Protein AF-0000000076760110 (afdb_homodimer)

Nearest PDB structures (foldseek):
  4h89-assembly1_A-2  TM=9.250E-01  e=1.657E-15  Kribbella flavida DSM 17836
  3w6s-assembly1_A  TM=8.819E-01  e=4.290E-13  Saccharomyces cerevisiae Sigma1278b
  3w91-assembly1_A  TM=8.916E-01  e=7.432E-13  Saccharomyces cerevisiae
  2i79-assembly1_E  TM=8.905E-01  e=3.027E-12  Streptococcus pneumoniae TIGR4
  2i79-assembly3_D  TM=8.789E-01  e=2.565E-11  Streptococcus pneumoniae TIGR4

Solvent-accessible surface area (backbone atoms only — not comparable to full-atom values): 17187 Å² total; per-residue (Å²): 131,75,68,49,74,41,75,65,52,82,88,44,45,68,60,50,39,53,36,48,32,51,47,30,70,68,30,63,65,47,39,53,76,74,71,61,48,73,72,55,35,53,54,56,61,65,70,36,78,40,41,42,29,31,27,46,91,82,37,79,38,30,37,34,42,31,33,71,61,46,49,53,35,25,41,42,26,26,24,67,52,77,40,62,31,85,86,56,71,85,66,58,56,66,61,51,52,54,54,50,46,52,54,50,39,40,74,72,62,33,46,31,40,41,39,84,55,44,34,61,81,42,56,70,59,52,52,49,40,47,74,71,60,37,41,75,34,34,63,42,81,50,48,31,47,33,87,88,70,50,58,34,37,18,28,29,35,36,32,81,94,133,76,68,47,76,41,74,66,53,80,88,43,45,66,60,49,38,53,37,49,34,49,47,30,70,68,29,62,62,48,38,52,76,73,72,60,49,71,72,55,35,53,54,56,61,64,70,37,78,43,43,42,29,31,26,46,94,84,36,80,39,28,37,35,44,33,35,71,62,46,49,52,35,24,41,43,26,26,25,66,52,77,41,62,28,84,88,56,71,85,67,58,57,65,59,51,51,54,55,52,46,52,54,50,40,40,74,74,62,32,45,32,40,42,40,80,54,45,35,63,82,42,54,70,58,53,52,50,39,48,73,71,60,37,42,75,35,32,65,43,81,50,47,31,48,34,86,86,69,49,59,34,36,19,28,30,35,34,32,81,93

Secondary structure (DSSP, 8-state):
---EEEE--GGGHHHHHHHHHHHHHHTSS----SPP-HHHHHHHHHTSSEEEEEEETTEEEEEEEEEESS-GGGTTEEEEEEEE-GGGTTSSHHHHHHHHHHHHHHHTT--EEEEEEEETT-HHHHHHHHHTT-EEEEEEEEEEE-TTSPEEEEEEEEEE-/---EEEE--GGGHHHHHHHHHHHHHHTSS----SPP-HHHHHHHHHTSSEEEEEEETTEEEEEEEEEESS-GGGTTEEEEEEEE-GGGTTSSHHHHHHHHHHHHHHHTT--EEEEEEEETT-HHHHHHHHHTT-EEEEEEEEEEE-TTS-EEEEEEEEEE-

InterPro domains:
  IPR000182 GNAT domain [PF00583] (47-134)
  IPR000182 GNAT domain [PS51186] (3-157)
  IPR016181 Acyl-CoA N-acyltransferase [SSF55729] (1-159)
  IPR052742 Mitochondrial N-acetyltransferase [PTHR43138] (9-158)

Foldseek 3Di:
DDKDKDFDDLVQQQVAQVQVVVVLVQQQFDQDNDGDDSVRSCVVQVVFPTKIFIDDVRHTFKIKTKHAPDDDVRRLEIEMDITGHPVPPDPCVRLVRVVVRVVVSVVVRHFKYKDDFGFPVVVVVVVSCVVVPKDWPDKDAQPGQGPVRGRTIGIMIMDTD/DDKDKDFDDLVQQQVAQVQVVVVLVQQQFDQDNDGDDSVRSCVVQVVFPTKIFIDDVRHTFKIKTKHAPDDDVRRLEIEMDITGHPVDPDPCVRLVRVVVRVVVSVVVRHFKYKDPFGFPVVVVVVVSCVVVPKDWPDKDAQPGQGPVRGRTIGIMIMDTD

Sequence (322 aa):
MEYEIVPYTEADVDAMIEIWNEVVNDGVAFPQLDELNHKTGVEFFGKQDFVGVAKVNGEVAGLYILHPNNVGRCGHHANASYAVSSKMRGIKIGEGLVKHSLKTARELGYRILIFNAVVKGNDRAIQLYTKLGFQRVGVIPGGFLLKSGVYQDIYVYYHVLMEYEIVPYTEADVDAMIEIWNEVVNDGVAFPQLDELNHKTGVEFFGKQDFVGVAKVNGEVAGLYILHPNNVGRCGHHANASYAVSSKMRGIKIGEGLVKHSLKTARELGYRILIFNAVVKGNDRAIQLYTKLGFQRVGVIPGGFLLKSGVYQDIYVYYHVL

pLDDT: mean 97.43, std 4.9, range [65.62, 99.0]

Organism: NCBI:txid411473

Radius of gyrat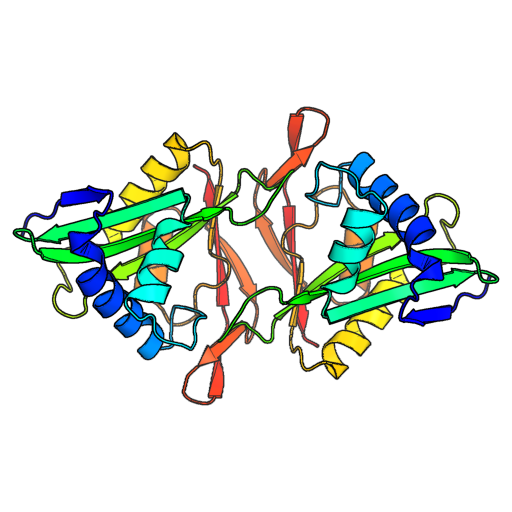ion: 21.0 Å; Cα contacts (8 Å, |Δi|>4): 653; chains: 2; bounding box: 43×68×47 Å

Structure (mmCIF, N/CA/C/O backbone):
data_AF-0000000076760110-model_v1
#
loop_
_entity.id
_entity.type
_entity.pdbx_description
1 polymer 'Acetyltransferase, GNAT family'
#
loop_
_atom_site.group_PDB
_atom_site.id
_atom_site.type_symbol
_atom_site.label_atom_id
_atom_site.label_alt_id
_atom_site.label_comp_id
_atom_site.label_asym_id
_atom_site.label_entity_id
_atom_site.label_seq_id
_atom_site.pdbx_PDB_ins_code
_atom_site.Cartn_x
_atom_site.Cartn_y
_atom_site.Cartn_z
_atom_site.occupancy
_atom_site.B_iso_or_equiv
_atom_site.auth_seq_id
_atom_site.auth_comp_id
_atom_site.auth_asym_id
_atom_site.auth_atom_id
_atom_site.pdbx_PDB_model_num
ATOM 1 N N . MET A 1 1 ? -5.414 30.828 18.547 1 69.06 1 MET A N 1
ATOM 2 C CA . MET A 1 1 ? -5.391 31.062 17.109 1 69.06 1 MET A CA 1
ATOM 3 C C . MET A 1 1 ? -6.32 30.109 16.375 1 69.06 1 MET A C 1
ATOM 5 O O . MET A 1 1 ? -6.355 28.906 16.703 1 69.06 1 MET A O 1
ATOM 9 N N . GLU A 1 2 ? -7.297 30.75 15.555 1 87.19 2 GLU A N 1
ATOM 10 C CA . GLU A 1 2 ? -8.375 29.984 14.938 1 87.19 2 GLU A CA 1
ATOM 11 C C . GLU A 1 2 ? -8.023 29.594 13.5 1 87.19 2 GLU A C 1
ATOM 13 O O . GLU A 1 2 ? -7.328 30.328 12.805 1 87.19 2 GLU A O 1
ATOM 18 N N . TYR A 1 3 ? -8.062 28.406 13.039 1 93.5 3 TYR A N 1
ATOM 19 C CA . TYR A 1 3 ? -7.895 27.969 11.664 1 93.5 3 TYR A CA 1
ATOM 20 C C . TYR A 1 3 ? -9.164 27.312 11.141 1 93.5 3 TYR A C 1
ATOM 22 O O . TYR A 1 3 ? -10.039 26.922 11.922 1 93.5 3 TYR A O 1
ATOM 30 N N . GLU A 1 4 ? -9.32 27.328 9.82 1 96.75 4 GLU A N 1
ATOM 31 C CA . GLU A 1 4 ? -10.383 26.609 9.133 1 96.75 4 GLU A CA 1
ATOM 32 C C . GLU A 1 4 ? -9.812 25.578 8.156 1 96.75 4 GLU A C 1
ATOM 34 O O . GLU A 1 4 ? -8.727 25.781 7.609 1 96.75 4 GLU A O 1
ATOM 39 N N . ILE A 1 5 ? -10.508 24.516 7.992 1 98.44 5 ILE A N 1
ATOM 40 C CA . ILE A 1 5 ? -10.109 23.516 7.012 1 98.44 5 ILE A CA 1
ATOM 41 C C . ILE A 1 5 ? -11.141 23.453 5.883 1 98.44 5 ILE A C 1
ATOM 43 O O . ILE A 1 5 ? -12.32 23.203 6.125 1 98.44 5 ILE A O 1
ATOM 47 N N . VAL A 1 6 ? -10.68 23.703 4.703 1 98.69 6 VAL A N 1
ATOM 48 C CA . VAL A 1 6 ? -11.555 23.781 3.535 1 98.69 6 VAL A CA 1
ATOM 49 C C . VAL A 1 6 ? -10.914 23.047 2.361 1 98.69 6 VAL A C 1
ATOM 51 O O . VAL A 1 6 ? -9.711 22.781 2.361 1 98.69 6 VAL A O 1
ATOM 54 N N . PRO A 1 7 ? -11.75 22.594 1.341 1 98.88 7 PRO A N 1
ATOM 55 C CA . PRO A 1 7 ? -11.109 22.109 0.113 1 98.88 7 PRO A CA 1
ATOM 56 C C . PRO A 1 7 ? -10.148 23.141 -0.494 1 98.88 7 PRO A C 1
ATOM 58 O O . PRO A 1 7 ? -10.414 24.344 -0.457 1 98.88 7 PRO A O 1
ATOM 61 N N . TYR A 1 8 ? -9.086 22.688 -1.085 1 98.88 8 TYR A N 1
ATOM 62 C CA . TYR A 1 8 ? -8.117 23.609 -1.664 1 98.88 8 TYR A CA 1
ATOM 63 C C . TYR A 1 8 ? -8.648 24.219 -2.951 1 98.88 8 TYR A C 1
ATOM 65 O O . TYR A 1 8 ? -9.586 23.703 -3.557 1 98.88 8 TYR A O 1
ATOM 73 N N . THR A 1 9 ? -8.047 25.359 -3.344 1 98.38 9 THR A N 1
ATOM 74 C CA . THR A 1 9 ? -8.242 25.969 -4.648 1 98.38 9 THR A CA 1
ATOM 75 C C . THR A 1 9 ? -6.914 26.109 -5.387 1 98.38 9 THR A C 1
ATOM 77 O O . THR A 1 9 ? -5.848 25.922 -4.801 1 98.38 9 THR A O 1
ATOM 80 N N . GLU A 1 10 ? -6.973 26.375 -6.613 1 97.75 10 GLU A N 1
ATOM 81 C CA . GLU A 1 10 ? -5.758 26.562 -7.406 1 97.75 10 GLU A CA 1
ATOM 82 C C . GLU A 1 10 ? -4.859 27.641 -6.789 1 97.75 10 GLU A C 1
ATOM 84 O O . GLU A 1 10 ? -3.633 27.547 -6.871 1 97.75 10 GLU A O 1
ATOM 89 N N . ALA A 1 11 ? -5.43 28.609 -6.188 1 98.25 11 ALA A N 1
ATOM 90 C CA . ALA A 1 11 ? -4.676 29.703 -5.59 1 98.25 11 ALA A CA 1
ATOM 91 C C . ALA A 1 11 ? -3.852 29.219 -4.402 1 98.25 11 ALA A C 1
ATOM 93 O O . ALA A 1 11 ? -2.926 29.906 -3.961 1 98.25 11 ALA A O 1
ATOM 94 N N . ASP A 1 12 ? -4.172 28.062 -3.887 1 98.81 12 ASP A N 1
ATOM 95 C CA . ASP A 1 12 ? -3.5 27.531 -2.707 1 98.81 12 ASP A CA 1
ATOM 96 C C . ASP A 1 12 ? -2.271 26.719 -3.098 1 98.81 12 ASP A C 1
ATOM 98 O O . ASP A 1 12 ? -1.427 26.406 -2.254 1 98.81 12 ASP A O 1
ATOM 102 N N . VAL A 1 13 ? -2.141 26.359 -4.352 1 98.88 13 VAL A N 1
ATOM 103 C CA . VAL A 1 13 ? -1.286 25.25 -4.777 1 98.88 13 VAL A CA 1
ATOM 104 C C . VAL A 1 13 ? 0.176 25.594 -4.492 1 98.88 13 VAL A C 1
ATOM 106 O O . VAL A 1 13 ? 0.927 24.75 -3.992 1 98.88 13 VAL A O 1
ATOM 109 N N . ASP A 1 14 ? 0.624 26.781 -4.754 1 98.88 14 ASP A N 1
ATOM 110 C CA . ASP A 1 14 ? 2.031 27.125 -4.555 1 98.88 14 ASP A CA 1
ATOM 111 C C . ASP A 1 14 ? 2.41 27.047 -3.078 1 98.88 14 ASP A C 1
ATOM 113 O O . ASP A 1 14 ? 3.492 26.562 -2.732 1 98.88 14 ASP A O 1
ATOM 117 N N . ALA A 1 15 ? 1.542 27.578 -2.236 1 98.75 15 ALA A N 1
ATOM 118 C CA . ALA A 1 15 ? 1.795 27.484 -0.8 1 98.75 15 ALA A CA 1
ATOM 119 C C . ALA A 1 15 ? 1.776 26.031 -0.333 1 98.75 15 ALA A C 1
ATOM 121 O O . ALA A 1 15 ? 2.572 25.641 0.524 1 98.75 15 ALA A O 1
ATOM 122 N N . MET A 1 16 ? 0.858 25.234 -0.856 1 98.94 16 MET A N 1
ATOM 123 C CA . MET A 1 16 ? 0.794 23.812 -0.552 1 98.94 16 MET A CA 1
ATOM 124 C C . MET A 1 16 ? 2.094 23.109 -0.938 1 98.94 16 MET A C 1
ATOM 126 O O . MET A 1 16 ? 2.619 22.297 -0.174 1 98.94 16 MET A O 1
ATOM 130 N N . ILE A 1 17 ? 2.611 23.406 -2.137 1 98.94 17 ILE A N 1
ATOM 131 C CA . ILE A 1 17 ? 3.852 22.828 -2.637 1 98.94 17 ILE A CA 1
ATOM 132 C C . ILE A 1 17 ? 4.992 23.141 -1.674 1 98.94 17 ILE A C 1
ATOM 134 O O . ILE A 1 17 ? 5.805 22.266 -1.355 1 98.94 17 ILE A O 1
ATOM 138 N N . GLU A 1 18 ? 5.051 24.344 -1.233 1 98.88 18 GLU A N 1
ATOM 139 C CA . GLU A 1 18 ? 6.105 24.75 -0.308 1 98.88 18 GLU A CA 1
ATOM 140 C C . GLU A 1 18 ? 6.066 23.922 0.968 1 98.88 18 GLU A C 1
ATOM 142 O O . GLU A 1 18 ? 7.098 23.406 1.416 1 98.88 18 GLU A O 1
ATOM 147 N N . ILE A 1 19 ? 4.93 23.766 1.512 1 98.62 19 ILE A N 1
ATOM 148 C CA . ILE A 1 19 ? 4.758 23.016 2.75 1 98.62 19 ILE A CA 1
ATOM 149 C C . ILE A 1 19 ? 5.055 21.547 2.504 1 98.62 19 ILE A C 1
ATOM 151 O O . ILE A 1 19 ? 5.754 20.906 3.289 1 98.62 19 ILE A O 1
ATOM 155 N N . TRP A 1 20 ? 4.535 20.969 1.41 1 98.88 20 TRP A N 1
ATOM 156 C CA . TRP A 1 20 ? 4.77 19.578 1.049 1 98.88 20 TRP A CA 1
ATOM 157 C C . TRP A 1 20 ? 6.258 19.297 0.89 1 98.88 20 TRP A C 1
ATOM 159 O O . TRP A 1 20 ? 6.777 18.328 1.445 1 98.88 20 TRP A O 1
ATOM 169 N N . ASN A 1 21 ? 6.934 20.172 0.185 1 98.88 21 ASN A N 1
ATOM 170 C CA . ASN A 1 21 ? 8.359 20 -0.089 1 98.88 21 ASN A CA 1
ATOM 171 C C . ASN A 1 21 ? 9.188 20.078 1.188 1 98.88 21 ASN A C 1
ATOM 173 O O . ASN A 1 21 ? 10.211 19.406 1.311 1 98.88 21 ASN A O 1
ATOM 177 N N . GLU A 1 22 ? 8.734 20.891 2.113 1 98.5 22 GLU A N 1
ATOM 178 C CA . GLU A 1 22 ? 9.422 20.938 3.4 1 98.5 22 GLU A CA 1
ATOM 179 C C . GLU A 1 22 ? 9.461 19.547 4.051 1 98.5 22 GLU A C 1
ATOM 181 O O . GLU A 1 22 ? 10.508 19.109 4.523 1 98.5 22 GLU A O 1
ATOM 186 N N . VAL A 1 23 ? 8.352 18.859 4.059 1 98.31 23 VAL A N 1
ATOM 187 C CA . VAL A 1 23 ? 8.25 17.547 4.676 1 98.31 23 VAL A CA 1
ATOM 188 C C . VAL A 1 23 ? 9.078 16.531 3.877 1 98.31 23 VAL A C 1
ATOM 190 O O . VAL A 1 23 ? 9.805 15.719 4.453 1 98.31 23 VAL A O 1
ATOM 193 N N . VAL A 1 24 ? 8.984 16.578 2.547 1 98.75 24 VAL A N 1
ATOM 194 C CA . VAL A 1 24 ? 9.75 15.695 1.675 1 98.75 24 VAL A CA 1
ATOM 195 C C . VAL A 1 24 ? 11.242 15.883 1.932 1 98.75 24 VAL A C 1
ATOM 197 O O . VAL A 1 24 ? 11.977 14.906 2.078 1 98.75 24 VAL A O 1
ATOM 200 N N . ASN A 1 25 ? 11.633 17.125 2.059 1 98.38 25 ASN A N 1
ATOM 201 C CA . ASN A 1 25 ? 13.047 17.438 2.221 1 98.38 25 ASN A CA 1
ATOM 202 C C . ASN A 1 25 ? 13.555 17.062 3.609 1 98.38 25 ASN A C 1
ATOM 204 O O . ASN A 1 25 ? 14.719 16.688 3.773 1 98.38 25 ASN A O 1
ATOM 208 N N . ASP A 1 26 ? 12.656 17.172 4.625 1 97.62 26 ASP A N 1
ATOM 209 C CA . ASP A 1 26 ? 13.039 16.688 5.949 1 97.62 26 ASP A CA 1
ATOM 210 C C . ASP A 1 26 ? 13.383 15.203 5.922 1 97.62 26 ASP A C 1
ATOM 212 O O . ASP A 1 26 ? 14.25 14.75 6.672 1 97.62 26 ASP A O 1
ATOM 216 N N . GLY A 1 27 ? 12.656 14.43 5.09 1 98.12 27 GLY A N 1
ATOM 217 C CA . GLY A 1 27 ? 13.008 13.055 4.781 1 98.12 27 GLY A CA 1
ATOM 218 C C . GLY A 1 27 ? 12.766 12.102 5.938 1 98.12 27 GLY A C 1
ATOM 219 O O . GLY A 1 27 ? 13.5 11.125 6.109 1 98.12 27 GLY A O 1
ATOM 220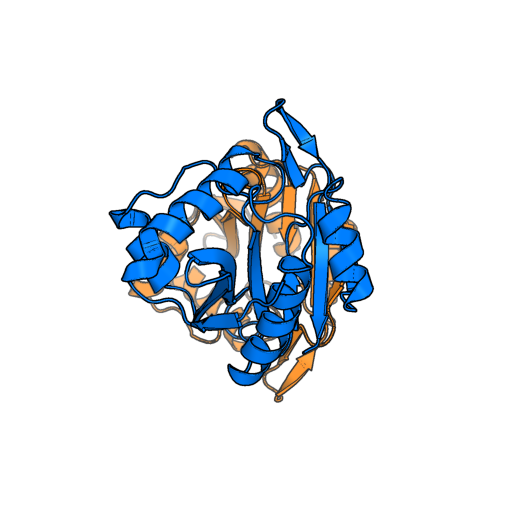 N N . VAL A 1 28 ? 11.75 12.32 6.805 1 98.19 28 VAL A N 1
ATOM 221 C CA . VAL A 1 28 ? 11.555 11.469 7.973 1 98.19 28 VAL A CA 1
ATOM 222 C C . VAL A 1 28 ? 10.094 11.031 8.055 1 98.19 28 VAL A C 1
ATOM 224 O O . VAL A 1 28 ? 9.68 10.398 9.031 1 98.19 28 VAL A O 1
ATOM 227 N N . ALA A 1 29 ? 9.273 11.406 7.012 1 98.25 29 ALA A N 1
ATOM 228 C CA . ALA A 1 29 ? 7.844 11.117 7.133 1 98.25 29 ALA A CA 1
ATOM 229 C C . ALA A 1 29 ? 7.258 10.68 5.797 1 98.25 29 ALA A C 1
ATOM 231 O O . ALA A 1 29 ? 6.531 9.68 5.73 1 98.25 29 ALA A O 1
ATOM 232 N N . PHE A 1 30 ? 7.562 11.383 4.707 1 98.69 30 PHE A N 1
ATOM 233 C CA . PHE A 1 30 ? 7.047 11.055 3.385 1 98.69 30 PHE A CA 1
ATOM 234 C C . PHE A 1 30 ? 8.039 10.188 2.615 1 98.69 30 PHE A C 1
ATOM 236 O O . PHE A 1 30 ? 9.25 10.422 2.672 1 98.69 30 PHE A O 1
ATOM 243 N N . PRO A 1 31 ? 7.57 9.266 1.811 1 98.81 31 PRO A N 1
ATOM 244 C CA . PRO A 1 31 ? 8.477 8.406 1.043 1 98.81 31 PRO A CA 1
ATOM 245 C C . PRO A 1 31 ? 9.078 9.117 -0.163 1 98.81 31 PRO A C 1
ATOM 247 O O . PRO A 1 31 ? 10.078 8.656 -0.721 1 98.81 31 PRO A O 1
ATOM 250 N N . GLN A 1 32 ? 8.461 10.18 -0.621 1 98.69 32 GLN A N 1
ATOM 251 C CA . GLN A 1 32 ? 8.906 10.867 -1.828 1 98.69 32 GLN A CA 1
ATOM 252 C C . GLN A 1 32 ? 10.32 11.406 -1.662 1 98.69 32 GLN A C 1
ATOM 254 O O . GLN A 1 32 ? 10.695 11.852 -0.576 1 98.69 32 GLN A O 1
ATOM 259 N N . LEU A 1 33 ? 11.055 11.477 -2.764 1 98.44 33 LEU A N 1
ATOM 260 C CA . LEU A 1 33 ? 12.414 12.008 -2.773 1 98.44 33 LEU A CA 1
ATOM 261 C C . LEU A 1 33 ? 12.461 13.359 -3.477 1 98.44 33 LEU A C 1
ATOM 263 O O . LEU A 1 33 ? 13.234 14.234 -3.086 1 98.44 33 LEU A O 1
ATOM 267 N N . ASP A 1 34 ? 11.602 13.508 -4.473 1 98.44 34 ASP A N 1
ATOM 268 C CA . ASP A 1 34 ? 11.68 14.695 -5.32 1 98.44 34 ASP A CA 1
ATOM 269 C C . ASP A 1 34 ? 10.656 15.75 -4.887 1 98.44 34 ASP A C 1
ATOM 271 O O . ASP A 1 34 ? 9.523 15.414 -4.527 1 98.44 34 ASP A O 1
ATOM 275 N N . GLU A 1 35 ? 11.016 16.922 -5.043 1 98.75 35 GLU A N 1
ATOM 276 C CA . GLU A 1 35 ? 10.109 18.047 -4.793 1 98.75 35 GLU A CA 1
ATOM 277 C C . GLU A 1 35 ? 9.047 18.141 -5.883 1 98.75 35 GLU A C 1
ATOM 279 O O . GLU A 1 35 ? 9.258 17.688 -7.008 1 98.75 35 GLU A O 1
ATOM 284 N N . LEU A 1 36 ? 7.984 18.703 -5.473 1 98.88 36 LEU A N 1
ATOM 285 C CA . LEU A 1 36 ? 6.992 19.156 -6.441 1 98.88 36 LEU A CA 1
ATOM 286 C C . LEU A 1 36 ? 7.34 20.531 -6.973 1 98.88 36 LEU A C 1
ATOM 288 O O . LEU A 1 36 ? 7.926 21.359 -6.258 1 98.88 36 LEU A O 1
ATOM 292 N N . ASN A 1 37 ? 7.055 20.812 -8.188 1 98.81 37 ASN A N 1
ATOM 293 C CA . ASN A 1 37 ? 6.945 22.156 -8.75 1 98.81 37 ASN A CA 1
ATOM 294 C C . ASN A 1 37 ? 5.504 22.484 -9.133 1 98.81 37 ASN A C 1
ATOM 296 O O . ASN A 1 37 ? 4.594 21.703 -8.875 1 98.81 37 ASN A O 1
ATOM 300 N N . HIS A 1 38 ? 5.344 23.656 -9.688 1 98.75 38 HIS A N 1
ATOM 301 C CA . HIS A 1 38 ? 3.965 24.047 -9.945 1 98.75 38 HIS A CA 1
ATOM 302 C C . HIS A 1 38 ? 3.256 23.047 -10.852 1 98.75 38 HIS A C 1
ATOM 304 O O . HIS A 1 38 ? 2.131 22.641 -10.562 1 98.75 38 HIS A O 1
ATOM 310 N N . LYS A 1 39 ? 3.85 22.672 -11.906 1 98.62 39 LYS A N 1
ATOM 311 C CA . LYS A 1 39 ? 3.23 21.75 -12.859 1 98.62 39 LYS A CA 1
ATOM 312 C C . LYS A 1 39 ? 2.928 20.406 -12.203 1 98.62 39 LYS A C 1
ATOM 314 O O . LYS A 1 39 ? 1.794 19.938 -12.258 1 98.62 39 LYS A O 1
ATOM 319 N N . THR A 1 40 ? 3.881 19.797 -11.531 1 98.81 40 THR A N 1
ATOM 320 C CA . THR A 1 40 ? 3.699 18.484 -10.93 1 98.81 40 THR A CA 1
ATOM 321 C C . THR A 1 40 ? 2.803 18.578 -9.695 1 98.81 40 THR A C 1
ATOM 323 O O . THR A 1 40 ? 2.096 17.609 -9.367 1 98.81 40 THR A O 1
ATOM 326 N N . GLY A 1 41 ? 2.855 19.703 -8.961 1 98.88 41 GLY A N 1
ATOM 327 C CA . GLY A 1 41 ? 1.97 19.922 -7.832 1 98.88 41 GLY A CA 1
ATOM 328 C C . GLY A 1 41 ? 0.503 19.938 -8.219 1 98.88 41 GLY A C 1
ATOM 329 O O . GLY A 1 41 ? -0.33 19.312 -7.559 1 98.88 41 GLY A O 1
ATOM 330 N N . VAL A 1 42 ? 0.254 20.688 -9.32 1 98.88 42 VAL A N 1
ATOM 331 C CA . VAL A 1 42 ? -1.114 20.75 -9.82 1 98.88 42 VAL A CA 1
ATOM 332 C C . VAL A 1 42 ? -1.601 19.359 -10.172 1 98.88 42 VAL A C 1
ATOM 334 O O . VAL A 1 42 ? -2.719 18.969 -9.812 1 98.88 42 VAL A O 1
ATOM 337 N N . GLU A 1 43 ? -0.814 18.609 -10.82 1 98.75 43 GLU A N 1
ATOM 338 C CA . GLU A 1 43 ? -1.178 17.25 -11.211 1 98.75 43 GLU A CA 1
ATOM 339 C C . GLU A 1 43 ? -1.358 16.359 -9.984 1 98.75 43 GLU A C 1
ATOM 341 O O . GLU A 1 43 ? -2.338 15.609 -9.891 1 98.75 43 GLU A O 1
ATOM 346 N N . PHE A 1 44 ? -0.423 16.422 -9.109 1 98.81 44 PHE A N 1
ATOM 347 C CA . PHE A 1 44 ? -0.395 15.57 -7.926 1 98.81 44 PHE A CA 1
ATOM 348 C C . PHE A 1 44 ? -1.617 15.828 -7.051 1 98.81 44 PHE A C 1
ATOM 350 O O . PHE A 1 44 ? -2.342 14.891 -6.699 1 98.81 44 PHE A O 1
ATOM 357 N N . PHE A 1 45 ? -1.852 17.047 -6.664 1 98.94 45 PHE A N 1
ATOM 358 C CA . PHE A 1 45 ? -2.967 17.391 -5.785 1 98.94 45 PHE A CA 1
ATOM 359 C C . PHE A 1 45 ? -4.297 17.203 -6.508 1 98.94 45 PHE A C 1
ATOM 361 O O . PHE A 1 45 ? -5.301 16.844 -5.895 1 98.94 45 PHE A O 1
ATOM 368 N N . GLY A 1 46 ? -4.289 17.422 -7.793 1 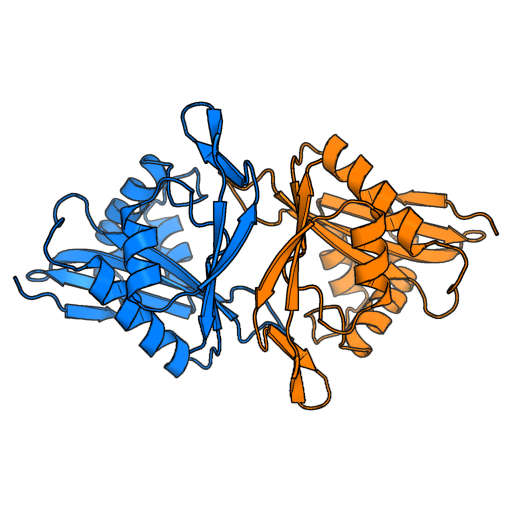98.75 46 GLY A N 1
ATOM 369 C CA . GLY A 1 46 ? -5.5 17.281 -8.594 1 98.75 46 GLY A CA 1
ATOM 370 C C . GLY A 1 46 ? -5.977 15.852 -8.727 1 98.75 46 GLY A C 1
ATOM 371 O O . GLY A 1 46 ? -7.152 15.602 -8.992 1 98.75 46 GLY A O 1
ATOM 372 N N . LYS A 1 47 ? -5.141 14.891 -8.547 1 98.62 47 LYS A N 1
ATOM 373 C CA . LYS A 1 47 ? -5.488 13.484 -8.742 1 98.62 47 LYS A CA 1
ATOM 374 C C . LYS A 1 47 ? -6.02 12.867 -7.445 1 98.62 47 LYS A C 1
ATOM 376 O O . LYS A 1 47 ? -6.484 11.727 -7.441 1 98.62 47 LYS A O 1
ATOM 381 N N . GLN A 1 48 ? -5.934 13.609 -6.355 1 98.88 48 GLN A N 1
ATOM 382 C CA . GLN A 1 48 ? -6.398 13.094 -5.074 1 98.88 48 GLN A CA 1
ATOM 383 C C . GLN A 1 48 ? -7.922 13.062 -5.008 1 98.88 48 GLN A C 1
ATOM 385 O O . GLN A 1 48 ? -8.586 13.891 -5.637 1 98.88 48 GLN A O 1
ATOM 390 N N . ASP A 1 49 ? -8.445 12.094 -4.281 1 98.94 49 ASP A N 1
ATOM 391 C CA . ASP A 1 49 ? -9.891 12.086 -4.066 1 98.94 49 ASP A CA 1
ATOM 392 C C . ASP A 1 49 ? -10.344 13.359 -3.344 1 98.94 49 ASP A C 1
ATOM 394 O O . ASP A 1 49 ? -11.445 13.852 -3.57 1 98.94 49 ASP A O 1
ATOM 398 N N . PHE A 1 50 ? -9.492 13.891 -2.395 1 98.94 50 PHE A N 1
ATOM 399 C CA . PHE A 1 50 ? -9.758 15.125 -1.66 1 98.94 50 PHE A CA 1
ATOM 400 C C . PHE A 1 50 ? -8.461 15.727 -1.122 1 98.94 50 PHE A C 1
ATOM 402 O O . PHE A 1 50 ? -7.551 15 -0.731 1 98.94 50 PHE A O 1
ATOM 409 N N . VAL A 1 51 ? -8.375 16.984 -1.144 1 98.94 51 VAL A N 1
ATOM 410 C CA . VAL A 1 51 ? -7.312 17.719 -0.469 1 98.94 51 VAL A CA 1
ATOM 411 C C . VAL A 1 51 ? -7.926 18.797 0.432 1 98.94 51 VAL A C 1
ATOM 413 O O . VAL A 1 51 ? -8.641 19.672 -0.041 1 98.94 51 VAL A O 1
ATOM 416 N N . GLY A 1 52 ? -7.586 18.688 1.706 1 98.94 52 GLY A N 1
ATOM 417 C CA . GLY A 1 52 ? -7.969 19.719 2.658 1 98.94 52 GLY A CA 1
ATOM 418 C C . GLY A 1 52 ? -6.82 20.641 3.045 1 98.94 52 GLY A C 1
ATOM 419 O O . GLY A 1 52 ? -5.703 20.172 3.275 1 98.94 52 GLY A O 1
ATOM 420 N N . VAL A 1 53 ? -7.117 21.906 3.146 1 98.81 53 VAL A N 1
ATOM 421 C CA . VAL A 1 53 ? -6.105 22.891 3.533 1 98.81 53 VAL A CA 1
ATOM 422 C C . VAL A 1 53 ? -6.562 23.641 4.785 1 98.81 53 VAL A C 1
ATOM 424 O O . VAL A 1 53 ? -7.707 24.094 4.859 1 98.81 53 VAL A O 1
ATOM 427 N N . ALA A 1 54 ? -5.699 23.656 5.762 1 98.38 54 ALA A N 1
ATOM 428 C CA . ALA A 1 54 ? -5.902 24.5 6.938 1 98.38 54 ALA A CA 1
ATOM 429 C C . ALA A 1 54 ? -5.383 25.922 6.691 1 98.38 54 ALA A C 1
ATOM 431 O O . ALA A 1 54 ? -4.234 26.109 6.281 1 98.38 54 ALA A O 1
ATOM 432 N N . LYS A 1 55 ? -6.23 26.891 6.938 1 97.25 55 LYS A N 1
ATOM 433 C CA . LYS A 1 55 ? -5.84 28.281 6.723 1 97.25 55 LYS A CA 1
ATOM 434 C C . LYS A 1 55 ? -5.922 29.078 8.016 1 97.25 55 LYS A C 1
ATOM 436 O O . LYS A 1 55 ? -6.895 28.953 8.766 1 97.25 55 LYS A O 1
ATOM 441 N N . VAL A 1 56 ? -4.852 29.812 8.289 1 95.56 56 VAL A N 1
ATOM 442 C CA . VAL A 1 56 ? -4.801 30.812 9.359 1 95.56 56 VAL A CA 1
ATOM 443 C C . VAL A 1 56 ? -4.762 32.219 8.766 1 95.56 56 VAL A C 1
ATOM 445 O O . VAL A 1 56 ? -3.811 32.562 8.07 1 95.56 56 VAL A O 1
ATOM 448 N N . ASN A 1 57 ? -5.797 32.938 9 1 92.5 57 ASN A N 1
ATOM 449 C CA . ASN A 1 57 ? -5.902 34.281 8.438 1 92.5 57 ASN A CA 1
ATOM 450 C C . ASN A 1 57 ? -5.73 34.281 6.918 1 92.5 57 ASN A C 1
ATOM 452 O O . ASN A 1 57 ? -4.973 35.062 6.367 1 92.5 57 ASN A O 1
ATOM 456 N N . GLY A 1 58 ? -6.203 33.25 6.305 1 93.5 58 GLY A N 1
ATOM 457 C CA . GLY A 1 58 ? -6.238 33.156 4.852 1 93.5 58 GLY A CA 1
ATOM 458 C C . GLY A 1 58 ? -4.992 32.531 4.258 1 93.5 58 GLY A C 1
ATOM 459 O O . GLY A 1 58 ? -4.934 32.281 3.055 1 93.5 58 GLY A O 1
ATOM 460 N N . GLU A 1 59 ? -4.078 32.25 5.105 1 94.94 59 GLU A N 1
ATOM 461 C CA . GLU A 1 59 ? -2.826 31.672 4.625 1 94.94 59 GLU A CA 1
ATOM 462 C C . GLU A 1 59 ? -2.783 30.172 4.875 1 94.94 59 GLU A C 1
ATOM 464 O O . GLU A 1 59 ? -3.16 29.703 5.953 1 94.94 59 GLU A O 1
ATOM 469 N N . VAL A 1 60 ? -2.312 29.5 3.875 1 97.69 60 VAL A N 1
ATOM 470 C CA . VAL A 1 60 ? -2.207 28.062 4.02 1 97.69 60 VAL A CA 1
ATOM 471 C C . VAL A 1 60 ? -1.188 27.719 5.105 1 97.69 60 VAL A C 1
ATOM 473 O O . VAL A 1 60 ? -0.034 28.156 5.035 1 97.69 60 VAL A O 1
ATOM 476 N N . ALA A 1 61 ? -1.628 26.953 6.086 1 97.69 61 ALA A N 1
ATOM 477 C CA . ALA A 1 61 ? -0.784 26.609 7.227 1 97.69 61 ALA A CA 1
ATOM 478 C C . ALA A 1 61 ? -0.513 25.109 7.262 1 97.69 61 ALA A C 1
ATOM 480 O O . ALA A 1 61 ? 0.406 24.656 7.945 1 97.69 61 ALA A O 1
ATOM 481 N N . GLY A 1 62 ? -1.272 24.297 6.578 1 98.06 62 GLY A N 1
ATOM 482 C CA . GLY A 1 62 ? -1.154 22.844 6.488 1 98.06 62 GLY A CA 1
ATOM 483 C C . GLY A 1 62 ? -2.121 22.234 5.496 1 98.06 62 GLY A C 1
ATOM 484 O O . GLY A 1 62 ? -3.004 22.922 4.973 1 98.06 62 GLY A O 1
ATOM 485 N N . LEU A 1 63 ? -1.916 21.016 5.227 1 98.81 63 LEU A N 1
ATOM 486 C CA . LEU A 1 63 ? -2.775 20.312 4.273 1 98.81 63 LEU A CA 1
ATOM 487 C C . LEU A 1 63 ? -2.736 18.812 4.5 1 98.81 63 LEU A C 1
ATOM 489 O O . LEU A 1 63 ? -1.851 18.312 5.199 1 98.81 63 LEU A O 1
ATOM 493 N N . TYR A 1 64 ? -3.695 18.156 3.941 1 98.94 64 TYR A N 1
ATOM 494 C CA . TYR A 1 64 ? -3.623 16.703 3.777 1 98.94 64 TYR A CA 1
ATOM 495 C C . TYR A 1 64 ? -4.156 16.281 2.414 1 98.94 64 TYR A C 1
ATOM 497 O O . TYR A 1 64 ? -4.902 17.031 1.774 1 98.94 64 TYR A O 1
ATOM 505 N N . ILE A 1 65 ? -3.732 15.172 1.983 1 99 65 ILE A N 1
ATOM 506 C CA . ILE A 1 65 ? -4.301 14.508 0.812 1 99 65 ILE A CA 1
ATOM 507 C C . ILE A 1 65 ? -5.008 13.227 1.236 1 99 65 ILE A C 1
ATOM 509 O O . ILE A 1 65 ? -4.613 12.586 2.217 1 99 65 ILE A O 1
ATOM 513 N N . LEU A 1 66 ? -6.047 12.883 0.578 1 98.94 66 LEU A N 1
ATOM 514 C CA . LEU A 1 66 ? -6.824 11.664 0.758 1 98.94 66 LEU A CA 1
ATOM 515 C C . LEU A 1 66 ? -7.012 10.938 -0.57 1 98.94 66 LEU A C 1
ATOM 517 O O . LEU A 1 66 ? -7.449 11.539 -1.554 1 98.94 66 LEU A O 1
ATOM 521 N N . HIS A 1 67 ? -6.637 9.672 -0.631 1 98.88 67 HIS A N 1
ATOM 522 C CA . HIS A 1 67 ? -6.695 8.898 -1.863 1 98.88 67 HIS A CA 1
ATOM 523 C C . HIS A 1 67 ? -6.852 7.406 -1.566 1 98.88 67 HIS A C 1
ATOM 525 O O . HIS A 1 67 ? -6.691 6.977 -0.422 1 98.88 67 HIS A O 1
ATOM 531 N N . PRO A 1 68 ? -7.195 6.57 -2.545 1 98.88 68 PRO A N 1
ATOM 532 C CA . PRO A 1 68 ? -7.32 5.129 -2.303 1 98.88 68 PRO A CA 1
ATOM 533 C C . PRO A 1 68 ? -6.012 4.488 -1.852 1 98.88 68 PRO A C 1
ATOM 535 O O . PRO A 1 68 ? -4.941 4.844 -2.355 1 98.88 68 PRO A O 1
ATOM 538 N N . ASN A 1 69 ? -6.109 3.604 -0.901 1 98.81 69 ASN A N 1
ATOM 539 C CA . ASN A 1 69 ? -4.949 2.834 -0.465 1 98.81 69 ASN A CA 1
ATOM 540 C C . ASN A 1 69 ? -4.773 1.565 -1.296 1 98.81 69 ASN A C 1
ATOM 542 O O . ASN A 1 69 ? -3.682 0.994 -1.339 1 98.81 69 ASN A O 1
ATOM 546 N N . ASN A 1 70 ? -5.84 1.038 -1.844 1 98.62 70 ASN A N 1
ATOM 547 C CA . ASN A 1 70 ? -5.887 -0.177 -2.65 1 98.62 70 ASN A CA 1
ATOM 548 C C . ASN A 1 70 ? -7.051 -0.151 -3.639 1 98.62 70 ASN A C 1
ATOM 550 O O . ASN A 1 70 ? -7.707 0.878 -3.801 1 98.62 70 ASN A O 1
ATOM 554 N N . VAL A 1 71 ? -7.328 -1.213 -4.34 1 98.5 71 VAL A N 1
ATOM 555 C CA . VAL A 1 71 ? -8.32 -1.216 -5.406 1 98.5 71 VAL A CA 1
ATOM 556 C C . VAL A 1 71 ? -9.312 -2.354 -5.188 1 98.5 71 VAL A C 1
ATOM 558 O O . VAL A 1 71 ? -9.109 -3.207 -4.32 1 98.5 71 VAL A O 1
ATOM 561 N N . GLY A 1 72 ? -10.375 -2.32 -5.895 1 98.69 72 GLY A N 1
ATOM 562 C CA . GLY A 1 72 ? -11.289 -3.445 -5.992 1 98.69 72 GLY A CA 1
ATOM 563 C C . GLY A 1 72 ? -11.836 -3.889 -4.648 1 98.69 72 GLY A C 1
ATOM 564 O O . GLY A 1 72 ? -12.391 -3.08 -3.902 1 98.69 72 GLY A O 1
ATOM 565 N N . ARG A 1 73 ? -11.602 -5.129 -4.277 1 98.94 73 ARG A N 1
ATOM 566 C CA . ARG A 1 73 ? -12.125 -5.746 -3.062 1 98.94 73 ARG A CA 1
ATOM 567 C C . ARG A 1 73 ? -11.508 -5.109 -1.819 1 98.94 73 ARG A C 1
ATOM 569 O O . ARG A 1 73 ? -11.969 -5.352 -0.702 1 98.94 73 ARG A O 1
ATOM 576 N N . CYS A 1 74 ? -10.484 -4.273 -2.049 1 98.94 74 CYS A N 1
ATOM 577 C CA . CYS A 1 74 ? -9.891 -3.469 -0.986 1 98.94 74 CYS A CA 1
ATOM 578 C C . CYS A 1 74 ? -10.078 -1.98 -1.258 1 98.94 74 CYS A C 1
ATOM 580 O O . CYS A 1 74 ? -9.375 -1.146 -0.686 1 98.94 74 CYS A O 1
ATOM 582 N N . GLY A 1 75 ? -10.961 -1.665 -2.16 1 98.81 75 GLY A N 1
ATOM 583 C CA . GLY A 1 75 ? -11.164 -0.299 -2.613 1 98.81 75 GLY A CA 1
ATOM 584 C C . GLY A 1 75 ? -11.766 0.6 -1.55 1 98.81 75 GLY A C 1
ATOM 585 O O . GLY A 1 75 ? -11.758 1.824 -1.688 1 98.81 75 GLY A O 1
ATOM 586 N N . HIS A 1 76 ? -12.266 -0.003 -0.463 1 98.94 76 HIS A N 1
ATOM 587 C CA . HIS A 1 76 ? -12.859 0.756 0.631 1 98.94 76 HIS A CA 1
ATOM 588 C C . HIS A 1 76 ? -11.797 1.227 1.617 1 98.94 76 HIS A C 1
ATOM 590 O O . HIS A 1 76 ? -12.125 1.767 2.678 1 98.94 76 HIS A O 1
ATOM 596 N N . HIS A 1 77 ? -10.484 1.051 1.329 1 98.94 77 HIS A N 1
ATOM 597 C CA . HIS A 1 77 ? -9.359 1.564 2.102 1 98.94 77 HIS A CA 1
ATOM 598 C C . HIS A 1 77 ? -8.93 2.939 1.6 1 98.94 77 HIS A C 1
ATOM 600 O O . HIS A 1 77 ? -8.672 3.115 0.407 1 98.94 77 HIS A O 1
ATOM 606 N N . ALA A 1 78 ? -8.789 3.869 2.455 1 98.94 78 ALA A N 1
ATOM 607 C CA . ALA A 1 78 ? -8.188 5.16 2.135 1 98.94 78 ALA A CA 1
ATOM 608 C C . ALA A 1 78 ? -6.789 5.273 2.734 1 98.94 78 ALA A C 1
ATOM 610 O O . ALA A 1 78 ? -6.434 4.52 3.643 1 98.94 78 ALA A O 1
ATOM 611 N N . ASN A 1 79 ? -5.996 6.113 2.201 1 98.94 79 ASN A N 1
ATOM 612 C CA . ASN A 1 79 ? -4.727 6.586 2.74 1 98.94 79 ASN A CA 1
ATOM 613 C C . ASN A 1 79 ? -4.668 8.109 2.793 1 98.94 79 ASN A C 1
ATOM 615 O O . ASN A 1 79 ? -5.293 8.789 1.976 1 98.94 79 ASN A O 1
ATOM 619 N N . ALA A 1 80 ? -3.912 8.625 3.703 1 98.94 80 ALA A N 1
ATOM 620 C CA . ALA A 1 80 ? -3.762 10.07 3.824 1 98.94 80 ALA A CA 1
ATOM 621 C C . ALA A 1 80 ? -2.344 10.445 4.25 1 98.94 80 ALA A C 1
ATOM 623 O O . ALA A 1 80 ? -1.654 9.648 4.891 1 98.94 80 ALA A O 1
ATOM 624 N N . SER A 1 81 ? -1.893 11.539 3.869 1 98.88 81 SER A N 1
ATOM 625 C CA . SER A 1 81 ? -0.665 12.188 4.32 1 98.88 81 SER A CA 1
ATOM 626 C C . SER A 1 81 ? -0.932 13.617 4.789 1 98.88 81 SER A C 1
ATOM 628 O O . SER A 1 81 ? -1.783 14.312 4.23 1 98.88 81 SER A O 1
ATOM 630 N N . TYR A 1 82 ? -0.214 14.047 5.793 1 98.69 82 TYR A N 1
ATOM 631 C CA . TYR A 1 82 ? -0.453 15.336 6.434 1 98.69 82 TYR A CA 1
ATOM 632 C C . TYR A 1 82 ? 0.827 16.156 6.492 1 98.69 82 TYR A C 1
ATOM 634 O O . TYR A 1 82 ? 1.896 15.633 6.82 1 98.69 82 TYR A O 1
ATOM 642 N N . ALA A 1 83 ? 0.687 17.391 6.195 1 98.31 83 ALA A N 1
ATOM 643 C CA . ALA A 1 83 ? 1.81 18.312 6.285 1 98.31 83 ALA A CA 1
ATOM 644 C C . ALA A 1 83 ? 1.385 19.625 6.941 1 98.31 83 ALA A C 1
ATOM 646 O O . ALA A 1 83 ? 0.344 20.188 6.598 1 98.31 83 ALA A O 1
ATOM 647 N N . VAL A 1 84 ? 2.137 20.062 7.883 1 97.88 84 VAL A N 1
ATOM 648 C CA . VAL A 1 84 ? 1.934 21.344 8.539 1 97.88 84 VAL A CA 1
ATOM 649 C C . VAL A 1 84 ? 3.186 22.203 8.383 1 97.88 84 VAL A C 1
ATOM 651 O O . VAL A 1 84 ? 4.305 21.719 8.539 1 97.88 84 VAL A O 1
ATOM 654 N N . SER A 1 85 ? 2.965 23.438 8.094 1 96.94 85 SER A N 1
ATOM 655 C CA . SER A 1 85 ? 4.086 24.359 7.953 1 96.94 85 SER A CA 1
ATOM 656 C C . SER A 1 85 ? 4.91 24.422 9.234 1 96.94 85 SER A C 1
ATOM 658 O O . SER A 1 85 ? 4.355 24.531 10.328 1 96.94 85 SER A O 1
ATOM 660 N N . SER A 1 86 ? 6.191 24.406 9.078 1 93.81 86 SER A N 1
ATOM 661 C CA . SER A 1 86 ? 7.066 24.531 10.242 1 93.81 86 SER A CA 1
ATOM 662 C C . SER A 1 86 ? 6.914 25.906 10.891 1 93.81 86 SER A C 1
ATOM 664 O O . SER A 1 86 ? 7.27 26.078 12.062 1 93.81 86 SER A O 1
ATOM 666 N N . LYS A 1 87 ? 6.281 26.828 10.141 1 90.56 87 LYS A N 1
ATOM 667 C CA . LYS A 1 87 ? 6.082 28.188 10.656 1 90.56 87 LYS A CA 1
ATOM 668 C C . LYS A 1 87 ? 4.855 28.266 11.555 1 90.56 87 LYS A C 1
ATOM 670 O O . LYS A 1 87 ? 4.648 29.25 12.25 1 90.56 87 LYS A O 1
ATOM 675 N N . MET A 1 88 ? 3.998 27.359 11.438 1 82.5 88 MET A N 1
ATOM 676 C CA . MET A 1 88 ? 2.721 27.375 12.141 1 82.5 88 MET A CA 1
ATOM 677 C C . MET A 1 88 ? 2.664 26.281 13.195 1 82.5 88 MET A C 1
ATOM 679 O O . MET A 1 88 ? 1.581 25.891 13.641 1 82.5 88 MET A O 1
ATOM 683 N N . ARG A 1 89 ? 3.754 26 13.914 1 65.62 89 ARG A N 1
ATOM 684 C CA . ARG A 1 89 ? 3.719 24.859 14.82 1 65.62 89 ARG A CA 1
ATOM 685 C C . ARG A 1 89 ? 3.186 25.266 16.188 1 65.62 89 ARG A C 1
ATOM 687 O O . ARG A 1 89 ? 3.336 26.406 16.609 1 65.62 89 ARG A O 1
ATOM 694 N N . GLY A 1 90 ? 2.219 24.453 16.703 1 65.81 90 GLY A N 1
ATOM 695 C CA . GLY A 1 90 ? 1.818 24.578 18.094 1 65.81 90 GLY A CA 1
ATOM 696 C C . GLY A 1 90 ? 0.352 24.938 18.25 1 65.81 90 GLY A C 1
ATOM 697 O O . GLY A 1 90 ? -0.114 25.156 19.375 1 65.81 90 GLY A O 1
ATOM 698 N N . ILE A 1 91 ? -0.361 25.094 17.156 1 78.31 91 ILE A N 1
ATOM 699 C CA . ILE A 1 91 ? -1.753 25.469 17.391 1 78.31 91 ILE A CA 1
ATOM 700 C C . ILE A 1 91 ? -2.67 24.328 16.969 1 78.31 91 ILE A C 1
ATOM 702 O O . ILE A 1 91 ? -3.824 24.562 16.594 1 78.31 91 ILE A O 1
ATOM 706 N N . LYS A 1 92 ? -2.324 23.031 17.031 1 91.31 92 LYS A N 1
ATOM 707 C CA . LYS A 1 92 ? -3.057 21.781 16.891 1 91.31 92 LYS A CA 1
ATOM 708 C C . LYS A 1 92 ? -3.623 21.625 15.477 1 91.31 92 LYS A C 1
ATOM 710 O O . LYS A 1 92 ? -4.707 21.078 15.297 1 91.31 92 LYS A O 1
ATOM 715 N N . ILE A 1 93 ? -2.971 22.219 14.539 1 95.75 93 ILE A N 1
ATOM 716 C CA . ILE A 1 93 ? -3.402 22.125 13.148 1 95.75 93 ILE A CA 1
ATOM 717 C C . ILE A 1 93 ? -3.357 20.672 12.68 1 95.75 93 ILE A C 1
ATOM 719 O O . ILE A 1 93 ? -4.293 20.188 12.039 1 95.75 93 ILE A O 1
ATOM 723 N N . GLY A 1 94 ? -2.299 19.969 13 1 97 94 GLY A N 1
ATOM 724 C CA . GLY A 1 94 ? -2.172 18.562 12.625 1 97 94 GLY A CA 1
ATOM 725 C C . GLY A 1 94 ? -3.334 17.719 13.094 1 97 94 GLY A C 1
ATOM 726 O O . GLY A 1 94 ? -3.889 16.938 12.32 1 97 94 GLY A O 1
ATOM 727 N N . GLU A 1 95 ? -3.668 17.891 14.336 1 97.69 95 GLU A N 1
ATOM 728 C CA . GLU A 1 95 ? -4.797 17.156 14.891 1 97.69 95 GLU A CA 1
ATOM 729 C C . GLU A 1 95 ? -6.09 17.484 14.148 1 97.69 95 GLU A C 1
ATOM 731 O O . GLU A 1 95 ? -6.879 16.578 13.844 1 97.69 95 GLU A O 1
ATOM 736 N N . GLY A 1 96 ? -6.285 18.75 13.875 1 97.88 96 GLY A N 1
ATOM 737 C CA . GLY A 1 96 ? -7.453 19.156 13.109 1 97.88 96 GLY A CA 1
ATOM 738 C C . GLY A 1 96 ? -7.508 18.531 11.727 1 97.88 96 GLY A C 1
ATOM 739 O O . GLY A 1 96 ? -8.57 18.109 11.273 1 97.88 96 GLY A O 1
ATOM 740 N N . LEU A 1 97 ? -6.375 18.438 11.039 1 98.44 97 LEU A N 1
ATOM 741 C CA . LEU A 1 97 ? -6.305 17.859 9.711 1 98.44 97 LEU A CA 1
ATOM 742 C C . LEU A 1 97 ? -6.648 16.375 9.75 1 98.44 97 LEU A C 1
ATOM 744 O O . LEU A 1 97 ? -7.402 15.883 8.906 1 98.44 97 LEU A O 1
ATOM 748 N N . VAL A 1 98 ? -6.082 15.656 10.711 1 98.88 98 VAL A N 1
ATOM 749 C CA . VAL A 1 98 ? -6.355 14.227 10.812 1 98.88 98 VAL A CA 1
ATOM 750 C C . VAL A 1 98 ? -7.84 14 11.086 1 98.88 98 VAL A C 1
ATOM 752 O O . VAL A 1 98 ? -8.484 13.188 10.414 1 98.88 98 VAL A O 1
ATOM 755 N N . LYS A 1 99 ? -8.43 14.75 12 1 98.88 99 LYS A N 1
ATOM 756 C CA . LYS A 1 99 ? -9.852 14.617 12.305 1 98.88 99 LYS A CA 1
ATOM 757 C C . LYS A 1 99 ? -10.711 14.93 11.086 1 98.88 99 LYS A C 1
ATOM 759 O O . LYS A 1 99 ? -11.68 14.227 10.812 1 98.88 99 LYS A O 1
ATOM 764 N N . HIS A 1 100 ? -10.406 15.984 10.398 1 98.88 100 HIS A N 1
ATOM 765 C CA . HIS A 1 100 ? -11.133 16.328 9.188 1 98.88 100 HIS A CA 1
ATOM 766 C C . HIS A 1 100 ? -11.031 15.234 8.141 1 98.88 100 HIS A C 1
ATOM 768 O O . HIS A 1 100 ? -12 14.93 7.445 1 98.88 100 HIS A O 1
ATOM 774 N N . SER A 1 101 ? -9.883 14.617 8.031 1 98.94 101 SER A N 1
ATOM 775 C CA . SER A 1 101 ? -9.688 13.562 7.039 1 98.94 101 SER A CA 1
ATOM 776 C C . SER A 1 101 ? -10.531 12.336 7.371 1 98.94 101 SER A C 1
ATOM 778 O O . SER A 1 101 ? -11.023 11.648 6.473 1 98.94 101 SER A O 1
ATOM 780 N N . LEU A 1 102 ? -10.641 12.008 8.648 1 98.94 102 LEU A N 1
ATOM 781 C CA . LEU A 1 102 ? -11.477 10.883 9.055 1 98.94 102 LEU A CA 1
ATOM 782 C C . LEU A 1 102 ? -12.93 11.109 8.664 1 98.94 102 LEU A C 1
ATOM 784 O O . LEU A 1 102 ? -13.578 10.211 8.117 1 98.94 102 LEU A O 1
ATOM 788 N N . LYS A 1 103 ? -13.422 12.297 8.945 1 98.88 103 LYS A N 1
ATOM 789 C CA . LYS A 1 103 ? -14.789 12.656 8.57 1 98.88 103 LYS A CA 1
ATOM 790 C C . LYS A 1 103 ? -14.969 12.617 7.055 1 98.88 103 LYS A C 1
ATOM 792 O O . LYS A 1 103 ? -15.93 12.023 6.555 1 98.88 103 LYS A O 1
ATOM 797 N N . THR A 1 104 ? -14.078 13.211 6.34 1 98.94 104 THR A N 1
ATOM 798 C CA . THR A 1 104 ? -14.156 13.305 4.883 1 98.94 104 THR A CA 1
ATOM 799 C C . THR A 1 104 ? -14.07 11.922 4.25 1 98.94 104 THR A C 1
ATOM 801 O O . THR A 1 104 ? -14.812 11.617 3.314 1 98.94 104 THR A O 1
ATOM 804 N N . ALA A 1 105 ? -13.148 11.07 4.734 1 98.94 105 ALA A N 1
ATOM 805 C CA . ALA A 1 105 ? -13.023 9.719 4.211 1 98.94 105 ALA A CA 1
ATOM 806 C C . ALA A 1 105 ? -14.336 8.953 4.336 1 98.94 105 ALA A C 1
ATOM 808 O O . ALA A 1 105 ? -14.758 8.273 3.398 1 98.94 105 ALA A O 1
ATOM 809 N N . ARG A 1 106 ? -14.953 9.078 5.457 1 98.81 106 ARG A N 1
ATOM 810 C CA . ARG A 1 106 ? -16.25 8.43 5.66 1 98.81 106 ARG A CA 1
ATOM 811 C C . ARG A 1 106 ? -17.266 8.938 4.648 1 98.81 106 ARG A C 1
ATOM 813 O O . ARG A 1 106 ? -18.016 8.148 4.066 1 98.81 106 ARG A O 1
ATOM 820 N N . GLU A 1 107 ? -17.312 10.195 4.492 1 98.88 107 GLU A N 1
ATOM 821 C CA . GLU A 1 107 ? -18.281 10.812 3.596 1 98.88 107 GLU A CA 1
ATOM 822 C C . GLU A 1 107 ? -18.047 10.375 2.152 1 98.88 107 GLU A C 1
ATOM 824 O O . GLU A 1 107 ? -19 10.305 1.363 1 98.88 107 GLU A O 1
ATOM 829 N N . LEU A 1 108 ? -16.828 10.062 1.812 1 98.81 108 LEU A N 1
ATOM 830 C CA . LEU A 1 108 ? -16.5 9.633 0.459 1 98.81 108 LEU A CA 1
ATOM 831 C C . LEU A 1 108 ? -16.766 8.141 0.278 1 98.81 108 LEU A C 1
ATOM 833 O O . LEU A 1 108 ? -16.578 7.598 -0.813 1 98.81 108 LEU A O 1
ATOM 837 N N . GLY A 1 109 ? -17.047 7.41 1.342 1 98.69 109 GLY A N 1
ATOM 838 C CA . GLY A 1 109 ? -17.469 6.023 1.238 1 98.69 109 GLY A CA 1
ATOM 839 C C . GLY A 1 109 ? -16.391 5.043 1.658 1 98.69 109 GLY A C 1
ATOM 840 O O . GLY A 1 109 ? -16.578 3.826 1.56 1 98.69 109 GLY A O 1
ATOM 841 N N . TYR A 1 110 ? -15.312 5.543 2.123 1 98.94 110 TYR A N 1
ATOM 842 C CA . TYR A 1 110 ? -14.281 4.648 2.648 1 98.94 110 TYR A CA 1
ATOM 843 C C . TYR A 1 110 ? -14.711 4.055 3.984 1 98.94 110 TYR A C 1
ATOM 845 O O . TYR A 1 110 ? -15.523 4.645 4.703 1 98.94 110 TYR A O 1
ATOM 853 N N . ARG A 1 111 ? -14.062 2.904 4.336 1 98.88 111 ARG A N 1
ATOM 854 C CA . ARG A 1 111 ? -14.43 2.242 5.586 1 98.88 111 ARG A CA 1
ATOM 855 C C . ARG A 1 111 ? -13.234 2.154 6.527 1 98.88 111 ARG A C 1
ATOM 857 O O . ARG A 1 111 ? -13.398 1.926 7.727 1 98.88 111 ARG A O 1
ATOM 864 N N . ILE A 1 112 ? -12.023 2.205 5.973 1 98.94 112 ILE A N 1
ATOM 865 C CA . ILE A 1 112 ? -10.797 2.09 6.758 1 98.94 112 ILE A CA 1
ATOM 866 C C . ILE A 1 112 ? -9.758 3.082 6.238 1 98.94 112 ILE A C 1
ATOM 868 O O . ILE A 1 112 ? -9.594 3.24 5.027 1 98.94 112 ILE A O 1
ATOM 872 N N . LEU A 1 113 ? -9.141 3.818 7.082 1 98.94 113 LEU A N 1
ATOM 873 C CA . LEU A 1 113 ? -7.953 4.602 6.773 1 98.94 113 LEU A CA 1
ATOM 874 C C . LEU A 1 113 ? -6.691 3.869 7.215 1 98.94 113 LEU A C 1
ATOM 876 O O . LEU A 1 113 ? -6.594 3.424 8.359 1 98.94 113 LEU A O 1
ATOM 880 N N . ILE A 1 114 ? -5.738 3.66 6.316 1 98.94 114 ILE A N 1
ATOM 881 C CA . ILE A 1 114 ? -4.539 2.873 6.574 1 98.94 114 ILE A CA 1
ATOM 882 C C . ILE A 1 114 ? -3.297 3.715 6.289 1 98.94 114 ILE A C 1
ATOM 884 O O . ILE A 1 114 ? -3.201 4.355 5.242 1 98.94 114 ILE A O 1
ATOM 888 N N . PHE A 1 115 ? -2.389 3.799 7.203 1 98.94 115 PHE A N 1
ATOM 889 C CA . PHE A 1 115 ? -1.049 4.332 6.988 1 98.94 115 PHE A CA 1
ATOM 890 C C . PHE A 1 115 ? -0.037 3.203 6.828 1 98.94 115 PHE A C 1
ATOM 892 O O . PHE A 1 115 ? 0.206 2.439 7.766 1 98.94 115 PHE A O 1
ATOM 899 N N . ASN A 1 116 ? 0.636 3.141 5.73 1 98.88 116 ASN A N 1
ATOM 900 C CA . ASN A 1 116 ? 1.459 1.988 5.375 1 98.88 116 ASN A CA 1
ATOM 901 C C . ASN A 1 116 ? 2.877 2.121 5.926 1 98.88 116 ASN A C 1
ATOM 903 O O . ASN A 1 116 ? 3.615 1.139 5.992 1 98.88 116 ASN A O 1
ATOM 907 N N . ALA A 1 117 ? 3.24 3.381 6.254 1 98.81 117 ALA A N 1
ATOM 908 C CA . ALA A 1 117 ? 4.648 3.584 6.586 1 98.81 117 ALA A CA 1
ATOM 909 C C . ALA A 1 117 ? 4.824 4.77 7.531 1 98.81 117 ALA A C 1
ATOM 911 O O . ALA A 1 117 ? 5.492 5.75 7.191 1 98.81 117 ALA A O 1
ATOM 912 N N . VAL A 1 118 ? 4.301 4.637 8.758 1 98.94 118 VAL A N 1
ATOM 913 C CA . VAL A 1 118 ? 4.641 5.613 9.789 1 98.94 118 VAL A CA 1
ATOM 914 C C . VAL A 1 118 ? 6.035 5.324 10.336 1 98.94 118 VAL A C 1
ATOM 916 O O . VAL A 1 118 ? 6.285 4.238 10.867 1 98.94 118 VAL A O 1
ATOM 919 N N . VAL A 1 119 ? 6.945 6.312 10.195 1 98.94 119 VAL A N 1
ATOM 920 C CA . VAL A 1 119 ? 8.352 6.086 10.516 1 98.94 119 VAL A CA 1
ATOM 921 C C . VAL A 1 119 ? 8.539 6.012 12.031 1 98.94 119 VAL A C 1
ATOM 923 O O . VAL A 1 119 ? 8.062 6.883 12.758 1 98.94 119 VAL A O 1
ATOM 926 N N . LYS A 1 120 ? 9.234 4.941 12.367 1 98.62 120 LYS A N 1
ATOM 927 C CA . LYS A 1 120 ? 9.633 4.902 13.773 1 98.62 120 LYS A CA 1
ATOM 928 C C . LYS A 1 120 ? 10.461 6.125 14.141 1 98.62 120 LYS A C 1
ATOM 930 O O . LYS A 1 120 ? 11.406 6.477 13.438 1 98.62 120 LYS A O 1
ATOM 935 N N . GLY A 1 121 ? 10.102 6.832 15.234 1 97.5 121 GLY A N 1
ATOM 936 C CA . GLY A 1 121 ? 10.781 8.055 15.625 1 97.5 121 GLY A CA 1
ATOM 937 C C . GLY A 1 121 ? 9.953 9.305 15.383 1 97.5 121 GLY A C 1
ATOM 938 O O . GLY A 1 121 ? 10.258 10.375 15.906 1 97.5 121 GLY A O 1
ATOM 939 N N . ASN A 1 122 ? 8.969 9.164 14.422 1 98 122 ASN A N 1
ATOM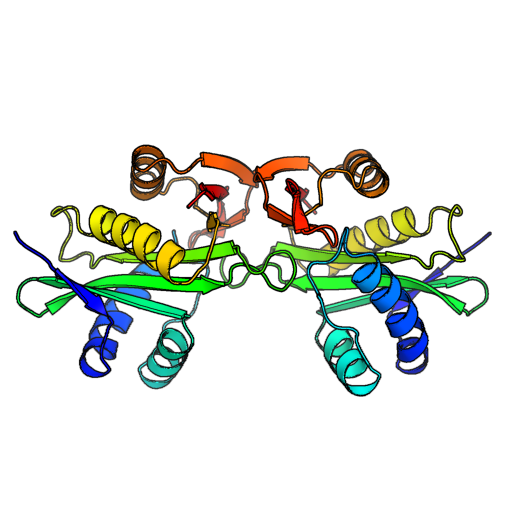 940 C CA . ASN A 1 122 ? 8.008 10.25 14.297 1 98 122 ASN A CA 1
ATOM 941 C C . ASN A 1 122 ? 7.051 10.297 15.484 1 98 122 ASN A C 1
ATOM 943 O O . ASN A 1 122 ? 5.848 10.062 15.328 1 98 122 ASN A O 1
ATOM 947 N N . ASP A 1 123 ? 7.578 10.656 16.594 1 97.75 123 ASP A N 1
ATOM 948 C CA . ASP A 1 123 ? 6.879 10.523 17.859 1 97.75 123 ASP A CA 1
ATOM 949 C C . ASP A 1 123 ? 5.617 11.383 17.891 1 97.75 123 ASP A C 1
ATOM 951 O O . ASP A 1 123 ? 4.586 10.977 18.422 1 97.75 123 ASP A O 1
ATOM 955 N N . ARG A 1 124 ? 5.723 12.539 17.344 1 94.75 124 ARG A N 1
ATOM 956 C CA . ARG A 1 124 ? 4.582 13.445 17.344 1 94.75 124 ARG A CA 1
ATOM 957 C C . ARG A 1 124 ? 3.412 12.844 16.562 1 94.75 124 ARG A C 1
ATOM 959 O O . ARG A 1 124 ? 2.273 12.859 17.031 1 94.75 124 ARG A O 1
ATOM 966 N N . ALA A 1 125 ? 3.66 12.328 15.398 1 97.56 125 ALA A N 1
ATOM 967 C CA . ALA A 1 125 ? 2.611 11.703 14.602 1 97.56 125 ALA A CA 1
ATOM 968 C C . ALA A 1 125 ? 2.047 10.469 15.305 1 97.56 125 ALA A C 1
ATOM 970 O O . ALA A 1 125 ? 0.83 10.289 15.375 1 97.56 125 ALA A O 1
ATOM 971 N N . ILE A 1 126 ? 2.912 9.641 15.805 1 98.62 126 ILE A N 1
ATOM 972 C CA . ILE A 1 126 ? 2.525 8.398 16.469 1 98.62 126 ILE A CA 1
ATOM 973 C C . ILE A 1 126 ? 1.615 8.719 17.656 1 98.62 126 ILE A C 1
ATOM 975 O O . ILE A 1 126 ? 0.566 8.094 17.828 1 98.62 126 ILE A O 1
ATOM 979 N N . GLN A 1 127 ? 2.02 9.672 18.469 1 98.31 127 GLN A N 1
ATOM 980 C CA . GLN A 1 127 ? 1.205 10.078 19.609 1 98.31 127 GLN A CA 1
ATOM 981 C C . GLN A 1 127 ? -0.162 10.586 19.156 1 98.31 127 GLN A C 1
ATOM 983 O O . GLN A 1 127 ? -1.185 10.242 19.75 1 98.31 127 GLN A O 1
ATOM 988 N N . LEU A 1 128 ? -0.169 11.383 18.141 1 98.12 128 LEU A N 1
ATOM 989 C CA . LEU A 1 128 ? -1.414 11.938 17.625 1 98.12 128 LEU A CA 1
ATOM 990 C C . LEU A 1 128 ? -2.332 10.828 17.109 1 98.12 128 LEU A C 1
ATOM 992 O O . LEU A 1 128 ? -3.523 10.812 17.438 1 98.12 128 LEU A O 1
ATOM 996 N N . TYR A 1 129 ? -1.807 9.914 16.266 1 98.81 129 TYR A N 1
ATOM 997 C CA . TYR A 1 129 ? -2.607 8.836 15.711 1 98.81 129 TYR A CA 1
ATOM 998 C C . TYR A 1 129 ? -3.172 7.945 16.812 1 98.81 129 TYR A C 1
ATOM 1000 O O . TYR A 1 129 ? -4.348 7.57 16.781 1 98.81 129 TYR A O 1
ATOM 1008 N N . THR A 1 130 ? -2.305 7.648 17.766 1 98.69 130 THR A N 1
ATOM 1009 C CA . THR A 1 130 ? -2.75 6.848 18.906 1 98.69 130 THR A CA 1
ATOM 1010 C C . THR A 1 130 ? -3.863 7.562 19.656 1 98.69 130 THR A C 1
ATOM 1012 O O . THR A 1 130 ? -4.895 6.965 19.969 1 98.69 130 THR A O 1
ATOM 1015 N N . LYS A 1 131 ? -3.656 8.828 19.922 1 98.5 131 LYS A N 1
ATOM 1016 C CA . LYS A 1 131 ? -4.641 9.648 20.625 1 98.5 131 LYS A CA 1
ATOM 1017 C C . LYS A 1 131 ? -5.98 9.648 19.906 1 98.5 131 LYS A C 1
ATOM 1019 O O . LYS A 1 131 ? -7.039 9.641 20.531 1 98.5 131 LYS A O 1
ATOM 1024 N N . LEU A 1 132 ? -5.902 9.617 18.609 1 98.75 132 LEU A N 1
ATOM 1025 C CA . LEU A 1 132 ? -7.109 9.75 17.797 1 98.75 132 LEU A CA 1
ATOM 1026 C C . LEU A 1 132 ? -7.707 8.383 17.484 1 98.75 132 LEU A C 1
ATOM 1028 O O . LEU A 1 132 ? -8.625 8.281 16.672 1 98.75 132 LEU A O 1
ATOM 1032 N N . GLY A 1 133 ? -7.145 7.34 18.031 1 98.75 133 GLY A N 1
ATOM 1033 C CA . GLY A 1 133 ? -7.801 6.043 17.984 1 98.75 133 GLY A CA 1
ATOM 1034 C C . GLY A 1 133 ? -7.281 5.141 16.875 1 98.75 133 GLY A C 1
ATOM 1035 O O . GLY A 1 133 ? -7.867 4.094 16.609 1 98.75 133 GLY A O 1
ATOM 1036 N N . PHE A 1 134 ? -6.258 5.562 16.219 1 98.94 134 PHE A N 1
ATOM 1037 C CA . PHE A 1 134 ? -5.629 4.641 15.281 1 98.94 134 PHE A CA 1
ATOM 1038 C C . PHE A 1 134 ? -5.027 3.447 16.016 1 98.94 134 PHE A C 1
ATOM 1040 O O . PHE A 1 134 ? -4.516 3.59 17.125 1 98.94 134 PHE A O 1
ATOM 1047 N N . GLN A 1 135 ? -5.066 2.311 15.352 1 98.94 135 GLN A N 1
ATOM 1048 C CA . GLN A 1 135 ? -4.484 1.083 15.883 1 98.94 135 GLN A CA 1
ATOM 1049 C C . GLN A 1 135 ? -3.24 0.68 15.102 1 98.94 135 GLN A C 1
ATOM 1051 O O . GLN A 1 135 ? -3.242 0.701 13.867 1 98.94 135 GLN A O 1
ATOM 1056 N N . ARG A 1 136 ? -2.242 0.345 15.859 1 98.88 136 ARG A N 1
ATOM 1057 C CA . ARG A 1 136 ? -1.04 -0.149 15.195 1 98.88 136 ARG A CA 1
ATOM 1058 C C . ARG A 1 136 ? -1.212 -1.602 14.758 1 98.88 136 ARG A C 1
ATOM 1060 O O . ARG A 1 136 ? -1.547 -2.463 15.578 1 98.88 136 ARG A O 1
ATOM 1067 N N . VAL A 1 137 ? -1.073 -1.875 13.523 1 98.94 137 VAL A N 1
ATOM 1068 C CA . VAL A 1 137 ? -1.094 -3.23 12.984 1 98.94 137 VAL A CA 1
ATOM 1069 C C . VAL A 1 137 ? 0.168 -3.977 13.414 1 98.94 137 VAL A C 1
ATOM 1071 O O . VAL A 1 137 ? 0.096 -5.125 13.859 1 98.94 137 VAL A O 1
ATOM 1074 N N . GLY A 1 138 ? 1.283 -3.295 13.203 1 98.88 138 GLY A N 1
ATOM 1075 C CA . GLY A 1 138 ? 2.568 -3.842 13.609 1 98.88 138 GLY A CA 1
ATOM 1076 C C . GLY A 1 138 ? 3.748 -3.076 13.039 1 98.88 138 GLY A C 1
ATOM 1077 O O . GLY A 1 138 ? 3.615 -1.909 12.664 1 98.88 138 GLY A O 1
ATOM 1078 N N . VAL A 1 139 ? 4.895 -3.732 13.07 1 98.88 139 VAL A N 1
ATOM 1079 C CA . VAL A 1 139 ? 6.152 -3.088 12.695 1 98.88 139 VAL A CA 1
ATOM 1080 C C . VAL A 1 139 ? 6.777 -3.82 11.508 1 98.88 139 VAL A C 1
ATOM 1082 O O . VAL A 1 139 ? 6.688 -5.047 11.414 1 98.88 139 VAL A O 1
ATOM 1085 N N . ILE A 1 140 ? 7.375 -3.154 10.594 1 98.94 140 ILE A N 1
ATOM 1086 C CA . ILE A 1 140 ? 8.219 -3.668 9.516 1 98.94 140 ILE A CA 1
ATOM 1087 C C . ILE A 1 140 ? 9.633 -3.115 9.672 1 98.94 140 ILE A C 1
ATOM 1089 O O . ILE A 1 140 ? 9.859 -1.911 9.523 1 98.94 140 ILE A O 1
ATOM 1093 N N . PRO A 1 141 ? 10.617 -3.932 9.977 1 98.94 141 PRO A N 1
ATOM 1094 C CA . PRO A 1 141 ? 11.977 -3.451 10.219 1 98.94 141 PRO A CA 1
ATOM 1095 C C . PRO A 1 141 ? 12.625 -2.85 8.969 1 98.94 141 PRO A C 1
ATOM 1097 O O . PRO A 1 141 ? 12.422 -3.355 7.863 1 98.94 141 PRO A O 1
ATOM 1100 N N . GLY A 1 142 ? 13.273 -1.716 9.164 1 98.88 142 GLY A N 1
ATOM 1101 C CA . GLY A 1 142 ? 14.062 -1.106 8.102 1 98.88 142 GLY A CA 1
ATOM 1102 C C . GLY A 1 142 ? 13.211 -0.607 6.941 1 98.88 142 GLY A C 1
ATOM 1103 O O . GLY A 1 142 ? 13.672 -0.576 5.801 1 98.88 142 GLY A O 1
ATOM 1104 N N . GLY A 1 143 ? 12.008 -0.277 7.16 1 98.94 143 GLY A N 1
ATOM 1105 C CA . GLY A 1 143 ? 11.07 -0.008 6.082 1 98.94 143 GLY A CA 1
ATOM 1106 C C . GLY A 1 143 ? 11.203 1.39 5.508 1 98.94 143 GLY A C 1
ATOM 1107 O O . GLY A 1 143 ? 10.555 1.727 4.516 1 98.94 143 GLY A O 1
ATOM 1108 N N . PHE A 1 144 ? 12.086 2.201 6.078 1 98.94 144 PHE A N 1
ATOM 1109 C CA . PHE A 1 144 ? 12.203 3.582 5.621 1 98.94 144 PHE A CA 1
ATOM 1110 C C . PHE A 1 144 ? 13.664 4.008 5.543 1 98.94 144 PHE A C 1
ATOM 1112 O O . PHE A 1 144 ? 14.414 3.867 6.512 1 98.94 144 PHE A O 1
ATOM 1119 N N . LEU A 1 145 ? 14.07 4.566 4.422 1 98.88 145 LEU A N 1
ATOM 1120 C CA . LEU A 1 145 ? 15.445 5.031 4.227 1 98.88 145 LEU A CA 1
ATOM 1121 C C . LEU A 1 145 ? 15.586 6.488 4.656 1 98.88 145 LEU A C 1
ATOM 1123 O O . LEU A 1 145 ? 15.086 7.391 3.984 1 98.88 145 LEU A O 1
ATOM 1127 N N . LEU A 1 146 ? 16.359 6.781 5.727 1 98.69 146 LEU A N 1
ATOM 1128 C CA . LEU A 1 146 ? 16.641 8.133 6.191 1 98.69 146 LEU A CA 1
ATOM 1129 C C . LEU A 1 146 ? 17.719 8.789 5.336 1 98.69 146 LEU A C 1
ATOM 1131 O O . LEU A 1 146 ? 18.469 8.102 4.645 1 98.69 146 LEU A O 1
ATOM 1135 N N . LYS A 1 147 ? 17.812 10.125 5.414 1 97.75 147 LYS A N 1
ATOM 1136 C CA . LYS A 1 147 ? 18.828 10.859 4.66 1 97.75 147 LYS A CA 1
ATOM 1137 C C . LYS A 1 147 ? 20.234 10.406 5.035 1 97.75 147 LYS A C 1
ATOM 1139 O O . LYS A 1 147 ? 21.141 10.453 4.211 1 97.75 147 LYS A O 1
ATOM 1144 N N . SER A 1 148 ? 20.359 9.984 6.227 1 97.5 148 SER A N 1
ATOM 1145 C CA . SER A 1 148 ? 21.656 9.531 6.727 1 97.5 148 SER A CA 1
ATOM 1146 C C . SER A 1 148 ? 22.078 8.234 6.043 1 97.5 148 SER A C 1
ATOM 1148 O O . SER A 1 148 ? 23.25 7.836 6.141 1 97.5 148 SER A O 1
ATOM 1150 N N . GLY A 1 149 ? 21.141 7.477 5.449 1 97.88 149 GLY A N 1
ATOM 1151 C CA . GLY A 1 149 ? 21.422 6.188 4.84 1 97.88 149 GLY A CA 1
ATOM 1152 C C . GLY A 1 149 ? 21.016 5.016 5.715 1 97.88 149 GLY A C 1
ATOM 1153 O O . GLY A 1 149 ? 21.125 3.859 5.301 1 97.88 149 GLY A O 1
ATOM 1154 N N . VAL A 1 150 ? 20.578 5.391 6.891 1 98.12 150 VAL A N 1
ATOM 1155 C CA . VAL A 1 150 ? 20.141 4.363 7.828 1 98.12 150 VAL A CA 1
ATOM 1156 C C . VAL A 1 150 ? 18.703 3.963 7.527 1 98.12 150 VAL A C 1
ATOM 1158 O O . VAL A 1 150 ? 17.859 4.82 7.262 1 98.12 150 VAL A O 1
ATOM 1161 N N . TYR A 1 151 ? 18.422 2.684 7.52 1 98.81 151 TYR A N 1
ATOM 1162 C CA . TYR A 1 151 ? 17.047 2.186 7.387 1 98.81 151 TYR A CA 1
ATOM 1163 C C . TYR A 1 151 ? 16.359 2.131 8.742 1 98.81 151 TYR A C 1
ATOM 1165 O O . TYR A 1 151 ? 16.812 1.429 9.648 1 98.81 151 TYR A O 1
ATOM 1173 N N . GLN A 1 152 ? 15.289 2.857 8.844 1 98.88 152 GLN A N 1
ATOM 1174 C CA . GLN A 1 152 ? 14.508 2.957 10.07 1 98.88 152 GLN A CA 1
ATOM 1175 C C . GLN A 1 152 ? 13.234 2.123 9.992 1 98.88 152 GLN A C 1
ATOM 1177 O O . GLN A 1 152 ? 12.641 1.999 8.922 1 98.88 152 GLN A O 1
ATOM 1182 N N . ASP A 1 153 ? 12.805 1.542 11.102 1 98.94 153 ASP A N 1
ATOM 1183 C CA . ASP A 1 153 ? 11.57 0.758 11.141 1 98.94 153 ASP A CA 1
ATOM 1184 C C . ASP A 1 153 ? 10.359 1.623 10.812 1 98.94 153 ASP A C 1
ATOM 1186 O O . ASP A 1 153 ? 10.367 2.834 11.047 1 98.94 153 ASP A O 1
ATOM 1190 N N . ILE A 1 154 ? 9.336 0.977 10.242 1 98.94 154 ILE A N 1
ATOM 1191 C CA . ILE A 1 154 ? 8.062 1.656 10.031 1 98.94 154 ILE A CA 1
ATOM 1192 C C . ILE A 1 154 ? 6.941 0.88 10.711 1 98.94 154 ILE A C 1
ATOM 1194 O O . ILE A 1 154 ? 7.082 -0.314 10.984 1 98.94 154 ILE A O 1
ATOM 1198 N N . TYR A 1 155 ? 5.906 1.581 11.023 1 98.94 155 TYR A N 1
ATOM 1199 C CA . TYR A 1 155 ? 4.664 1.024 11.555 1 98.94 155 TYR A CA 1
ATOM 1200 C C . TYR A 1 155 ? 3.539 1.131 10.531 1 98.94 155 TYR A C 1
ATOM 1202 O O . TYR A 1 155 ? 3.441 2.125 9.805 1 98.94 155 TYR A O 1
ATOM 1210 N N . VAL A 1 156 ? 2.717 0.148 10.492 1 98.94 156 VAL A N 1
ATOM 1211 C CA . VAL A 1 156 ? 1.438 0.224 9.789 1 98.94 156 VAL A CA 1
ATOM 1212 C C . VAL A 1 156 ? 0.321 0.525 10.781 1 98.94 156 VAL A C 1
ATOM 1214 O O . VAL A 1 156 ? 0.271 -0.062 11.867 1 98.94 156 VAL A O 1
ATOM 1217 N N . TYR A 1 157 ? -0.497 1.493 10.516 1 98.94 157 TYR A N 1
ATOM 1218 C CA . TYR A 1 157 ? -1.652 1.841 11.336 1 98.94 157 TYR A CA 1
ATOM 1219 C C . TYR A 1 157 ? -2.941 1.76 10.523 1 98.94 157 TYR A C 1
ATOM 1221 O O . TYR A 1 157 ? -2.926 1.928 9.305 1 98.94 157 TYR A O 1
ATOM 1229 N N . TYR A 1 158 ? -3.992 1.518 11.219 1 98.94 158 TYR A N 1
ATOM 1230 C CA . TYR A 1 158 ? -5.301 1.661 10.586 1 98.94 158 TYR A CA 1
ATOM 1231 C C . TYR A 1 158 ? -6.285 2.34 11.531 1 98.94 158 TYR A C 1
ATOM 1233 O O . TYR A 1 158 ? -6.047 2.416 12.742 1 98.94 158 TYR A O 1
ATOM 1241 N N . HIS A 1 159 ? -7.309 2.863 11 1 98.94 159 HIS A N 1
ATOM 1242 C CA . HIS A 1 159 ? -8.469 3.412 11.688 1 98.94 159 HIS A CA 1
ATOM 1243 C C . HIS A 1 159 ? -9.766 3.029 10.977 1 98.94 159 HIS A C 1
ATOM 1245 O O . HIS A 1 159 ? -9.938 3.324 9.789 1 98.94 159 HIS A O 1
ATOM 1251 N N . VAL A 1 160 ? -10.648 2.293 11.648 1 98.81 160 VAL A N 1
ATOM 1252 C CA . VAL A 1 160 ? -11.961 2.01 11.086 1 98.81 160 VAL A CA 1
ATOM 1253 C C . VAL A 1 160 ? -12.82 3.275 11.102 1 98.81 160 VAL A C 1
ATOM 1255 O O . VAL A 1 160 ? -12.875 3.982 12.109 1 98.81 160 VAL A O 1
ATOM 1258 N N . LEU A 1 161 ? -13.453 3.523 10.062 1 98.5 161 LEU A N 1
ATOM 1259 C CA . LEU A 1 161 ? -14.18 4.781 9.914 1 98.5 161 LEU A CA 1
ATOM 1260 C C . LEU A 1 161 ? -15.648 4.613 10.289 1 98.5 161 LEU A C 1
ATOM 1262 O O . LEU A 1 161 ? -16.234 3.549 10.078 1 98.5 161 LEU A O 1
ATOM 1266 N N . MET B 1 1 ? 6.281 -34.844 -10.492 1 68.81 1 MET B N 1
ATOM 1267 C CA . MET B 1 1 ? 6.125 -33.969 -11.648 1 68.81 1 MET B CA 1
ATOM 1268 C C . MET B 1 1 ? 7.012 -32.719 -11.523 1 68.81 1 MET B C 1
ATOM 1270 O O . MET B 1 1 ? 7.105 -32.125 -10.453 1 68.81 1 MET B O 1
ATOM 1274 N N . GLU B 1 2 ? 7.891 -32.531 -12.641 1 87.25 2 GLU B N 1
ATOM 1275 C CA . GLU B 1 2 ? 8.93 -31.516 -12.594 1 87.25 2 GLU B CA 1
ATOM 1276 C C . GLU B 1 2 ? 8.461 -30.219 -13.258 1 87.25 2 GLU B C 1
ATOM 1278 O O . GLU B 1 2 ? 7.684 -30.25 -14.211 1 87.25 2 GLU B O 1
ATOM 1283 N N . TYR B 1 3 ? 8.484 -29.078 -12.711 1 93.56 3 TYR B N 1
ATOM 1284 C CA . TYR B 1 3 ? 8.211 -27.781 -13.32 1 93.56 3 T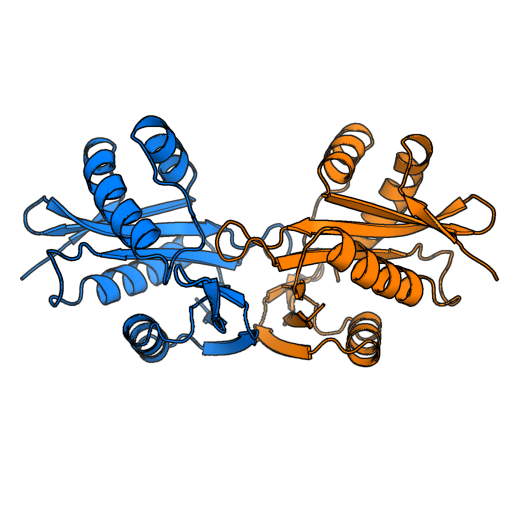YR B CA 1
ATOM 1285 C C . TYR B 1 3 ? 9.453 -26.906 -13.305 1 93.56 3 TYR B C 1
ATOM 1287 O O . TYR B 1 3 ? 10.398 -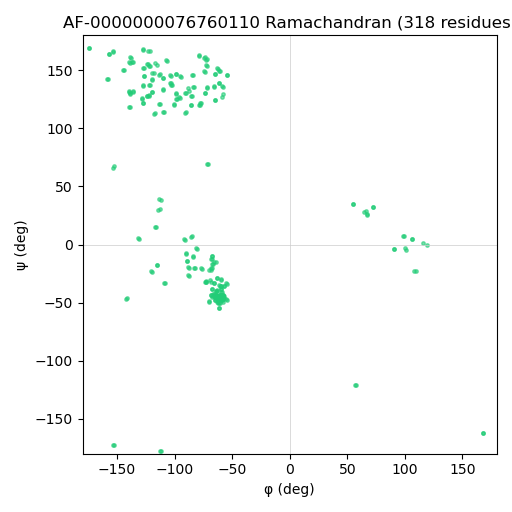27.172 -12.57 1 93.56 3 TYR B O 1
ATOM 1295 N N . GLU B 1 4 ? 9.5 -25.969 -14.242 1 96.81 4 GLU B N 1
ATOM 1296 C CA . GLU B 1 4 ? 10.523 -24.922 -14.281 1 96.81 4 GLU B CA 1
ATOM 1297 C C . GLU B 1 4 ? 9.898 -23.531 -14.148 1 96.81 4 GLU B C 1
ATOM 1299 O O . GLU B 1 4 ? 8.758 -23.312 -14.562 1 96.81 4 GLU B O 1
ATOM 1304 N N . ILE B 1 5 ? 10.602 -22.656 -13.555 1 98.44 5 ILE B N 1
ATOM 1305 C CA . ILE B 1 5 ? 10.156 -21.266 -13.469 1 98.44 5 ILE B CA 1
ATOM 1306 C C . ILE B 1 5 ? 11.078 -20.359 -14.289 1 98.44 5 ILE B C 1
ATOM 1308 O O . ILE B 1 5 ? 12.289 -20.328 -14.047 1 98.44 5 ILE B O 1
ATOM 1312 N N . VAL B 1 6 ? 10.508 -19.688 -15.234 1 98.62 6 VAL B N 1
ATOM 1313 C CA . VAL B 1 6 ? 11.258 -18.859 -16.172 1 98.62 6 VAL B CA 1
ATOM 1314 C C . VAL B 1 6 ? 10.547 -17.531 -16.375 1 98.62 6 VAL B C 1
ATOM 1316 O O . VAL B 1 6 ? 9.359 -17.406 -16.062 1 98.62 6 VAL B O 1
ATOM 1319 N N . PRO B 1 7 ? 11.289 -16.453 -16.812 1 98.88 7 PRO B N 1
ATOM 1320 C CA . PRO B 1 7 ? 10.562 -15.266 -17.234 1 98.88 7 PRO B CA 1
ATOM 1321 C C . PRO B 1 7 ? 9.508 -15.555 -18.312 1 98.88 7 PRO B C 1
ATOM 1323 O O . PRO B 1 7 ? 9.727 -16.406 -19.188 1 98.88 7 PRO B O 1
ATOM 1326 N N . TYR B 1 8 ? 8.422 -14.852 -18.281 1 98.88 8 TYR B N 1
ATOM 1327 C CA . TYR B 1 8 ? 7.367 -15.102 -19.25 1 98.88 8 TYR B CA 1
ATOM 1328 C C . TYR B 1 8 ? 7.758 -14.57 -20.625 1 98.88 8 TYR B C 1
ATOM 1330 O O . TYR B 1 8 ? 8.656 -13.734 -20.734 1 98.88 8 TYR B O 1
ATOM 1338 N N . THR B 1 9 ? 7.066 -15.078 -21.656 1 98.38 9 THR B N 1
ATOM 1339 C CA . THR B 1 9 ? 7.117 -14.539 -23.016 1 98.38 9 THR B CA 1
ATOM 1340 C C . THR B 1 9 ? 5.719 -14.156 -23.5 1 98.38 9 THR B C 1
ATOM 1342 O O . THR B 1 9 ? 4.723 -14.492 -22.859 1 98.38 9 THR B O 1
ATOM 1345 N N . GLU B 1 10 ? 5.648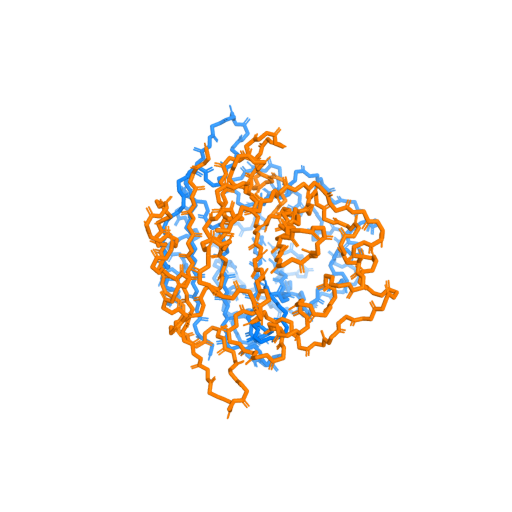 -13.453 -24.531 1 97.75 10 GLU B N 1
ATOM 1346 C CA . GLU B 1 10 ? 4.363 -13.062 -25.109 1 97.75 10 GLU B CA 1
ATOM 1347 C C . GLU B 1 10 ? 3.484 -14.281 -25.375 1 97.75 10 GLU B C 1
ATOM 1349 O O . GLU B 1 10 ? 2.26 -14.211 -25.25 1 97.75 10 GLU B O 1
ATOM 1354 N N . ALA B 1 11 ? 4.078 -15.359 -25.719 1 98.25 11 ALA B N 1
ATOM 1355 C CA . ALA B 1 11 ? 3.346 -16.578 -26.047 1 98.25 11 ALA B CA 1
ATOM 1356 C C . ALA B 1 11 ? 2.652 -17.156 -24.812 1 98.25 11 ALA B C 1
ATOM 1358 O O . ALA B 1 11 ? 1.75 -17.984 -24.922 1 98.25 11 ALA B O 1
ATOM 1359 N N . ASP B 1 12 ? 3.059 -16.719 -23.641 1 98.81 12 ASP B N 1
ATOM 1360 C CA . ASP B 1 12 ? 2.52 -17.234 -22.375 1 98.81 12 ASP B CA 1
ATOM 1361 C C . ASP B 1 12 ? 1.296 -16.438 -21.938 1 98.81 12 ASP B C 1
ATOM 1363 O O . ASP B 1 12 ? 0.544 -16.875 -21.062 1 98.81 12 ASP B O 1
ATOM 1367 N N . VAL B 1 13 ? 1.062 -15.305 -22.531 1 98.88 13 VAL B N 1
ATOM 1368 C CA . VAL B 1 13 ? 0.216 -14.273 -21.938 1 98.88 13 VAL B CA 1
ATOM 1369 C C . VAL B 1 13 ? -1.226 -14.766 -21.859 1 98.88 13 VAL B C 1
ATOM 1371 O O . VAL B 1 13 ? -1.895 -14.586 -20.844 1 98.88 13 VAL B O 1
ATOM 1374 N N . ASP B 1 14 ? -1.737 -15.406 -22.859 1 98.88 14 ASP B N 1
ATOM 1375 C CA . ASP B 1 14 ? -3.133 -15.836 -22.844 1 98.88 14 ASP B CA 1
ATOM 1376 C C . ASP B 1 14 ? -3.371 -16.875 -21.75 1 98.88 14 ASP B C 1
ATOM 1378 O O . ASP B 1 14 ? -4.395 -16.844 -21.062 1 98.88 14 ASP B O 1
ATOM 1382 N N . ALA B 1 15 ? -2.455 -17.812 -21.641 1 98.75 15 ALA B N 1
ATOM 1383 C CA . ALA B 1 15 ? -2.57 -18.812 -20.562 1 98.75 15 ALA B CA 1
ATOM 1384 C C . ALA B 1 15 ? -2.451 -18.141 -19.188 1 98.75 15 ALA B C 1
ATOM 1386 O O . ALA B 1 15 ? -3.148 -18.531 -18.25 1 98.75 15 ALA B O 1
ATOM 1387 N N . MET B 1 16 ? -1.552 -17.188 -19.062 1 98.94 16 MET B N 1
ATOM 1388 C CA . MET B 1 16 ? -1.403 -16.422 -17.828 1 98.94 16 MET B CA 1
ATOM 1389 C C . MET B 1 16 ? -2.705 -15.711 -17.469 1 98.94 16 MET B C 1
ATOM 1391 O O . MET B 1 16 ? -3.125 -15.734 -16.297 1 98.94 16 MET B O 1
ATOM 1395 N N . ILE B 1 17 ? -3.34 -15.07 -18.438 1 98.94 17 ILE B N 1
ATOM 1396 C CA . ILE B 1 17 ? -4.598 -14.359 -18.25 1 98.94 17 ILE B CA 1
ATOM 1397 C C . ILE B 1 17 ? -5.656 -15.32 -17.719 1 98.94 17 ILE B C 1
ATOM 1399 O O . ILE B 1 17 ? -6.402 -14.984 -16.781 1 98.94 17 ILE B O 1
ATOM 1403 N N . GLU B 1 18 ? -5.711 -16.469 -18.281 1 98.81 18 GLU B N 1
ATOM 1404 C CA . GLU B 1 18 ? -6.691 -17.453 -17.859 1 98.81 18 GLU B CA 1
ATOM 1405 C C . GLU B 1 18 ? -6.504 -17.812 -16.375 1 98.81 18 GLU B C 1
ATOM 1407 O O . GLU B 1 18 ? -7.469 -17.828 -15.609 1 98.81 18 GLU B O 1
ATOM 1412 N N . ILE B 1 19 ? -5.324 -18.062 -16.016 1 98.62 19 ILE B N 1
ATOM 1413 C CA . ILE B 1 19 ? -5.012 -18.438 -14.633 1 98.62 19 ILE B CA 1
ATOM 1414 C C . ILE B 1 19 ? -5.27 -17.266 -13.703 1 98.62 19 ILE B C 1
ATOM 1416 O O . ILE B 1 19 ? -5.871 -17.422 -12.641 1 98.62 19 ILE B O 1
ATOM 1420 N N . TRP B 1 20 ? -4.832 -16.047 -14.086 1 98.88 20 TRP B N 1
ATOM 1421 C CA . TRP B 1 20 ? -5.039 -14.844 -13.297 1 98.88 20 TRP B CA 1
ATOM 1422 C C . TRP B 1 20 ? -6.527 -14.594 -13.062 1 98.88 20 TRP B C 1
ATOM 1424 O O . TRP B 1 20 ? -6.953 -14.352 -11.938 1 98.88 20 TRP B O 1
ATOM 1434 N N . ASN B 1 21 ? -7.297 -14.719 -14.117 1 98.88 21 ASN B N 1
ATOM 1435 C CA . ASN B 1 21 ? -8.727 -14.461 -14.047 1 98.88 21 ASN B CA 1
ATOM 1436 C C . ASN B 1 21 ? -9.438 -15.477 -13.164 1 98.88 21 ASN B C 1
ATOM 1438 O O . ASN B 1 21 ? -10.422 -15.141 -12.492 1 98.88 21 ASN B O 1
ATOM 1442 N N . GLU B 1 22 ? -8.93 -16.688 -13.164 1 98.5 22 GLU B N 1
ATOM 1443 C CA . GLU B 1 22 ? -9.5 -17.672 -12.258 1 98.5 22 GLU B CA 1
ATOM 1444 C C . GLU B 1 22 ? -9.422 -17.203 -10.805 1 98.5 22 GLU B C 1
ATOM 1446 O O . GLU B 1 22 ? -10.406 -17.281 -10.07 1 98.5 22 GLU B O 1
ATOM 1451 N N . VAL B 1 23 ? -8.297 -16.688 -10.398 1 98.31 23 VAL B N 1
ATOM 1452 C CA . VAL B 1 23 ? -8.086 -16.234 -9.031 1 98.31 23 VAL B CA 1
ATOM 1453 C C . VAL B 1 23 ? -8.945 -14.992 -8.766 1 98.31 23 VAL B C 1
ATOM 1455 O O . VAL B 1 23 ? -9.578 -14.891 -7.715 1 98.31 23 VAL B O 1
ATOM 1458 N N . VAL B 1 24 ? -8.977 -14.055 -9.711 1 98.75 24 VAL B N 1
ATOM 1459 C CA . VAL B 1 24 ? -9.781 -12.844 -9.594 1 98.75 24 VAL B CA 1
ATOM 1460 C C . VAL B 1 24 ? -11.25 -13.219 -9.414 1 98.75 24 VAL B C 1
ATOM 1462 O O . VAL B 1 24 ? -11.938 -12.68 -8.539 1 98.75 24 VAL B O 1
ATOM 1465 N N . ASN B 1 25 ? -11.672 -14.18 -10.188 1 98.31 25 ASN B N 1
ATOM 1466 C CA . ASN B 1 25 ? -13.078 -14.562 -10.18 1 98.31 25 ASN B CA 1
ATOM 1467 C C . ASN B 1 25 ? -13.438 -15.336 -8.906 1 98.31 25 ASN B C 1
ATOM 1469 O O . ASN B 1 25 ? -14.57 -15.25 -8.422 1 98.31 25 ASN B O 1
ATOM 1473 N N . ASP B 1 26 ? -12.461 -16.109 -8.383 1 97.62 26 ASP B N 1
ATOM 1474 C CA . ASP B 1 26 ? -12.695 -16.766 -7.098 1 97.62 26 ASP B CA 1
ATOM 1475 C C . ASP B 1 26 ? -12.984 -15.734 -6.004 1 97.62 26 ASP B C 1
ATOM 1477 O O . ASP B 1 26 ? -13.75 -16 -5.078 1 97.62 26 ASP B O 1
ATOM 1481 N N . GLY B 1 27 ? -12.312 -14.555 -6.074 1 98.06 27 GLY B N 1
ATOM 1482 C CA . GLY B 1 27 ? -12.641 -13.406 -5.25 1 98.06 27 GLY B CA 1
ATOM 1483 C C . GLY B 1 27 ? -12.25 -13.578 -3.797 1 98.06 27 GLY B C 1
ATOM 1484 O O . GLY B 1 27 ? -12.914 -13.062 -2.898 1 98.06 27 GLY B O 1
ATOM 1485 N N . VAL B 1 28 ? -11.156 -14.312 -3.459 1 98.19 28 VAL B N 1
ATOM 1486 C CA . VAL B 1 28 ? -10.82 -14.57 -2.062 1 98.19 28 VAL B CA 1
ATOM 1487 C C . VAL B 1 28 ? -9.336 -14.273 -1.83 1 98.19 28 VAL B C 1
ATOM 1489 O O . VAL B 1 28 ? -8.805 -14.539 -0.749 1 98.19 28 VAL B O 1
ATOM 1492 N N . ALA B 1 29 ? -8.648 -13.734 -2.879 1 98.25 29 ALA B N 1
ATOM 1493 C CA . ALA B 1 29 ? -7.203 -13.57 -2.719 1 98.25 29 ALA B CA 1
ATOM 1494 C C . ALA B 1 29 ? -6.727 -12.266 -3.363 1 98.25 29 ALA B C 1
ATOM 1496 O O . ALA B 1 29 ? -5.992 -11.492 -2.746 1 98.25 29 ALA B O 1
ATOM 1497 N N . PHE B 1 30 ? -7.156 -11.984 -4.598 1 98.69 30 PHE B N 1
ATOM 1498 C CA . PHE B 1 30 ? -6.75 -10.773 -5.309 1 98.69 30 PHE B CA 1
ATOM 1499 C C . PHE B 1 30 ? -7.773 -9.664 -5.113 1 98.69 30 PHE B C 1
ATOM 1501 O O . PHE B 1 30 ? -8.984 -9.914 -5.137 1 98.69 30 PHE B O 1
ATOM 1508 N N . PRO B 1 31 ? -7.336 -8.422 -5.023 1 98.81 31 PRO B N 1
ATOM 1509 C CA . PRO B 1 31 ? -8.281 -7.316 -4.844 1 98.81 31 PRO B CA 1
ATOM 1510 C C . PRO B 1 31 ? -9.023 -6.961 -6.129 1 98.81 31 PRO B C 1
ATOM 1512 O O . PRO B 1 31 ? -10.055 -6.277 -6.082 1 98.81 31 PRO B O 1
ATOM 1515 N N . GLN B 1 32 ? -8.484 -7.324 -7.273 1 98.69 32 GLN B N 1
ATOM 1516 C CA . GLN B 1 32 ? -9.07 -6.941 -8.555 1 98.69 32 GLN B CA 1
ATOM 1517 C C . GLN B 1 32 ? -10.484 -7.488 -8.703 1 98.69 32 GLN B C 1
ATOM 1519 O O . GLN B 1 32 ? -10.773 -8.602 -8.258 1 98.69 32 GLN B O 1
ATOM 1524 N N . LEU B 1 33 ? -11.312 -6.77 -9.43 1 98.44 33 LEU B N 1
ATOM 1525 C CA . LEU B 1 33 ? -12.688 -7.18 -9.695 1 98.44 33 LEU B CA 1
ATOM 1526 C C . LEU B 1 33 ? -12.859 -7.605 -11.148 1 98.44 33 LEU B C 1
ATOM 1528 O O . LEU B 1 33 ? -13.617 -8.531 -11.445 1 98.44 33 LEU B O 1
ATOM 1532 N N . ASP B 1 34 ? -12.102 -6.945 -12.023 1 98.38 34 ASP B N 1
ATOM 1533 C CA . ASP B 1 34 ? -12.305 -7.148 -13.453 1 98.38 34 ASP B CA 1
ATOM 1534 C C . ASP B 1 34 ? -11.289 -8.141 -14.016 1 98.38 34 ASP B C 1
ATOM 1536 O O . ASP B 1 34 ? -10.117 -8.117 -13.633 1 98.38 34 ASP B O 1
ATOM 1540 N N . GLU B 1 35 ? -11.719 -8.859 -14.953 1 98.75 35 GLU B N 1
ATOM 1541 C CA . GLU B 1 35 ? -10.836 -9.766 -15.672 1 98.75 35 GLU B CA 1
ATOM 1542 C C . GLU B 1 35 ? -9.883 -9 -16.594 1 98.75 35 GLU B C 1
ATOM 1544 O O . GLU B 1 35 ? -10.18 -7.883 -17.016 1 98.75 35 GLU B O 1
ATOM 1549 N N . LEU B 1 36 ? -8.812 -9.641 -16.812 1 98.88 36 LEU B N 1
ATOM 1550 C CA . LEU B 1 36 ? -7.93 -9.203 -17.891 1 98.88 36 LEU B CA 1
ATOM 1551 C C . LEU B 1 36 ? -8.375 -9.781 -19.234 1 98.88 36 LEU B C 1
ATOM 1553 O O . LEU B 1 36 ? -8.922 -10.891 -19.281 1 98.88 36 LEU B O 1
ATOM 1557 N N . ASN B 1 37 ? -8.203 -9.062 -20.281 1 98.81 37 ASN B N 1
ATOM 1558 C CA . ASN B 1 37 ? -8.195 -9.578 -21.656 1 98.81 37 ASN B CA 1
ATOM 1559 C C . ASN B 1 37 ? -6.812 -9.469 -22.281 1 98.81 37 ASN B C 1
ATOM 1561 O O . ASN B 1 37 ? -5.852 -9.078 -21.625 1 98.81 37 ASN B O 1
ATOM 1565 N N . HIS B 1 38 ? -6.746 -9.859 -23.516 1 98.75 38 HIS B N 1
ATOM 1566 C CA . HIS B 1 38 ? -5.414 -9.891 -24.109 1 98.75 38 HIS B CA 1
ATOM 1567 C C . HIS B 1 38 ? -4.754 -8.516 -24.047 1 98.75 38 HIS B C 1
ATOM 1569 O O . HIS B 1 38 ? -3.592 -8.398 -23.672 1 98.75 38 HIS B O 1
ATOM 1575 N N . LYS B 1 39 ? -5.426 -7.512 -24.453 1 98.62 39 LYS B N 1
ATOM 1576 C CA . LYS B 1 39 ? -4.859 -6.164 -24.484 1 98.62 39 LYS B CA 1
ATOM 1577 C C . LYS B 1 39 ? -4.449 -5.703 -23.094 1 98.62 39 LYS B C 1
ATOM 1579 O O . LYS B 1 39 ? -3.307 -5.293 -22.891 1 98.62 39 LYS B O 1
ATOM 1584 N N . THR B 1 40 ? -5.324 -5.816 -22.109 1 98.81 40 THR B N 1
ATOM 1585 C CA . THR B 1 40 ? -5.035 -5.344 -20.766 1 98.81 40 THR B CA 1
ATOM 1586 C C . THR B 1 40 ? -4.035 -6.262 -20.062 1 98.81 40 THR B C 1
ATOM 1588 O O . THR B 1 40 ? -3.264 -5.82 -19.219 1 98.81 40 THR B O 1
ATOM 1591 N N . GLY B 1 41 ? -4.062 -7.562 -20.391 1 98.88 41 GLY B N 1
ATOM 1592 C CA . GLY B 1 41 ? -3.086 -8.492 -19.859 1 98.88 41 GLY B CA 1
ATOM 1593 C C . GLY B 1 41 ? -1.662 -8.172 -20.266 1 98.88 41 GLY B C 1
ATOM 1594 O O . GLY B 1 41 ? -0.75 -8.188 -19.438 1 98.88 41 GLY B O 1
ATOM 1595 N N . VAL B 1 42 ? -1.542 -7.891 -21.594 1 98.88 42 VAL B N 1
ATOM 1596 C CA . VAL B 1 42 ? -0.228 -7.512 -22.094 1 98.88 42 VAL B CA 1
ATOM 1597 C C . VAL B 1 42 ? 0.277 -6.273 -21.359 1 98.88 42 VAL B C 1
ATOM 1599 O O . VAL B 1 42 ? 1.436 -6.223 -20.938 1 98.88 42 VAL B O 1
ATOM 1602 N N . GLU B 1 43 ? -0.535 -5.324 -21.188 1 98.75 43 GLU B N 1
ATOM 1603 C CA . GLU B 1 43 ? -0.157 -4.094 -20.5 1 98.75 43 GLU B CA 1
ATOM 1604 C C . GLU B 1 43 ? 0.167 -4.363 -19.031 1 98.75 43 GLU B C 1
ATOM 1606 O O . GLU B 1 43 ? 1.178 -3.881 -18.516 1 98.75 43 GLU B O 1
ATOM 1611 N N . PHE B 1 44 ? -0.683 -5.082 -18.406 1 98.81 44 PHE B N 1
ATOM 1612 C CA . PHE B 1 44 ? -0.571 -5.363 -16.969 1 98.81 44 PHE B CA 1
ATOM 1613 C C . PHE B 1 44 ? 0.716 -6.121 -16.672 1 98.81 44 PHE B C 1
ATOM 1615 O O . PHE B 1 44 ? 1.502 -5.707 -15.82 1 98.81 44 PHE B O 1
ATOM 1622 N N . PHE B 1 45 ? 0.935 -7.227 -17.328 1 98.94 45 PHE B N 1
ATOM 1623 C CA . PHE B 1 45 ? 2.113 -8.047 -17.078 1 98.94 45 PHE B CA 1
ATOM 1624 C C . PHE B 1 45 ? 3.377 -7.348 -17.562 1 98.94 45 PHE B C 1
ATOM 1626 O O . PHE B 1 45 ? 4.445 -7.5 -16.953 1 98.94 45 PHE B O 1
ATOM 1633 N N . GLY B 1 46 ? 3.242 -6.559 -18.578 1 98.75 46 GLY B N 1
ATOM 1634 C CA . GLY B 1 46 ? 4.379 -5.844 -19.141 1 98.75 46 GLY B CA 1
ATOM 1635 C C . GLY B 1 46 ? 4.895 -4.742 -18.234 1 98.75 46 GLY B C 1
ATOM 1636 O O . GLY B 1 46 ? 6.051 -4.332 -18.344 1 98.75 46 GLY B O 1
ATOM 1637 N N . LYS B 1 47 ? 4.117 -4.25 -17.344 1 98.62 47 LYS B N 1
ATOM 1638 C CA . LYS B 1 47 ? 4.504 -3.131 -16.484 1 98.62 47 LYS B CA 1
ATOM 1639 C C . LYS B 1 47 ? 5.172 -3.623 -15.203 1 98.62 47 LYS B C 1
ATOM 1641 O O . LYS B 1 47 ? 5.676 -2.822 -14.414 1 98.62 47 LYS B O 1
ATOM 1646 N N . GLN B 1 48 ? 5.168 -4.926 -15 1 98.88 48 GLN B N 1
ATOM 1647 C CA . GLN B 1 48 ? 5.77 -5.484 -13.789 1 98.88 48 GLN B CA 1
ATOM 1648 C C . GLN B 1 48 ? 7.293 -5.441 -13.867 1 98.88 48 GLN B C 1
ATOM 1650 O O . GLN B 1 48 ? 7.867 -5.52 -14.953 1 98.88 48 GLN B O 1
ATOM 1655 N N . ASP B 1 49 ? 7.914 -5.301 -12.703 1 98.94 49 ASP B N 1
ATOM 1656 C CA . ASP B 1 49 ? 9.367 -5.402 -12.688 1 98.94 49 ASP B CA 1
ATOM 1657 C C . ASP B 1 49 ? 9.836 -6.777 -13.156 1 98.94 49 ASP B C 1
ATOM 1659 O O . ASP B 1 49 ? 10.898 -6.91 -13.758 1 98.94 49 ASP B O 1
ATOM 1663 N N . PHE B 1 50 ? 9.047 -7.859 -12.82 1 98.94 50 PHE B N 1
ATOM 1664 C CA . PHE B 1 50 ? 9.328 -9.227 -13.242 1 98.94 50 PHE B CA 1
ATOM 1665 C C . PHE B 1 50 ? 8.07 -10.078 -13.188 1 98.94 50 PHE B C 1
ATOM 1667 O O . PHE B 1 50 ? 7.223 -9.898 -12.312 1 98.94 50 PHE B O 1
ATOM 1674 N N . VAL B 1 51 ? 7.926 -10.938 -14.109 1 98.94 51 VAL B N 1
ATOM 1675 C CA . VAL B 1 51 ? 6.902 -11.984 -14.086 1 98.94 51 VAL B CA 1
ATOM 1676 C C . VAL B 1 51 ? 7.551 -13.344 -14.305 1 98.94 51 VAL B C 1
ATOM 1678 O O . VAL B 1 51 ? 8.188 -13.586 -15.336 1 98.94 51 VAL B O 1
ATOM 1681 N N . GLY B 1 52 ? 7.344 -14.219 -13.328 1 98.94 52 GLY B N 1
ATOM 1682 C CA . GLY B 1 52 ? 7.77 -15.602 -13.461 1 98.94 52 GLY B CA 1
ATOM 1683 C C . GLY B 1 52 ? 6.629 -16.562 -13.758 1 98.94 52 GLY B C 1
ATOM 1684 O O . GLY B 1 52 ? 5.551 -16.438 -13.172 1 98.94 52 GLY B O 1
ATOM 1685 N N . VAL B 1 53 ? 6.891 -17.5 -14.648 1 98.81 53 VAL B N 1
ATOM 1686 C CA . VAL B 1 53 ? 5.879 -18.484 -15 1 98.81 53 VAL B CA 1
ATOM 1687 C C . VAL B 1 53 ? 6.418 -19.891 -14.734 1 98.81 53 VAL B C 1
ATOM 1689 O O . VAL B 1 53 ? 7.547 -20.203 -15.117 1 98.81 53 VAL B O 1
ATOM 1692 N N . ALA B 1 54 ? 5.641 -20.656 -14.008 1 98.44 54 ALA B N 1
ATOM 1693 C CA . ALA B 1 54 ? 5.922 -22.078 -13.844 1 98.44 54 ALA B CA 1
ATOM 1694 C C . ALA B 1 54 ? 5.328 -22.891 -14.992 1 98.44 54 ALA B C 1
ATOM 1696 O O . ALA B 1 54 ? 4.141 -22.766 -15.297 1 98.44 54 ALA B O 1
ATOM 1697 N N . LYS B 1 55 ? 6.152 -23.703 -15.609 1 97.31 55 LYS B N 1
ATOM 1698 C CA . LYS B 1 55 ? 5.691 -24.516 -16.734 1 97.31 55 LYS B CA 1
ATOM 1699 C C . LYS B 1 55 ? 5.859 -26 -16.438 1 97.31 55 LYS B C 1
ATOM 1701 O O . LYS B 1 55 ? 6.898 -26.422 -15.93 1 97.31 55 LYS B O 1
ATOM 1706 N N . VAL B 1 56 ? 4.805 -26.734 -16.688 1 95.56 56 VAL B N 1
ATOM 1707 C CA . VAL B 1 56 ? 4.812 -28.203 -16.672 1 95.56 56 VAL B CA 1
ATOM 1708 C C . VAL B 1 56 ? 4.664 -28.734 -18.094 1 95.56 56 VAL B C 1
ATOM 1710 O O . VAL B 1 56 ? 3.641 -28.516 -18.75 1 95.56 56 VAL B O 1
ATOM 1713 N N . ASN B 1 57 ? 5.68 -29.359 -18.562 1 92.5 57 ASN B N 1
ATOM 1714 C CA . ASN B 1 57 ? 5.68 -29.875 -19.922 1 92.5 57 ASN B CA 1
ATOM 1715 C C . ASN B 1 57 ? 5.371 -28.766 -20.938 1 92.5 57 ASN B C 1
ATOM 1717 O O . ASN B 1 57 ? 4.535 -28.953 -21.828 1 92.5 57 ASN B O 1
ATOM 1721 N N . GLY B 1 58 ? 5.832 -27.594 -20.656 1 93.5 58 GLY B N 1
ATOM 1722 C CA . GLY B 1 58 ? 5.738 -26.484 -21.594 1 93.5 58 GLY B CA 1
ATOM 1723 C C . GLY B 1 58 ? 4.469 -25.672 -21.422 1 93.5 58 GLY B C 1
ATOM 1724 O O . GLY B 1 58 ? 4.309 -24.625 -22.047 1 93.5 58 GLY B O 1
ATOM 1725 N N . GLU B 1 59 ? 3.641 -26.125 -20.547 1 95.06 59 GLU B N 1
ATOM 1726 C CA . GLU B 1 59 ? 2.375 -25.438 -20.344 1 95.06 59 GLU B CA 1
ATOM 1727 C C . GLU B 1 59 ? 2.412 -24.594 -19.078 1 95.06 59 GLU B C 1
ATOM 1729 O O . GLU B 1 59 ? 2.904 -25.031 -18.031 1 95.06 59 GLU B O 1
ATOM 1734 N N . VAL B 1 60 ? 1.884 -23.422 -19.219 1 97.69 60 VAL B N 1
ATOM 1735 C CA . VAL B 1 60 ? 1.847 -22.547 -18.062 1 97.69 60 VAL B CA 1
ATOM 1736 C C . VAL B 1 60 ? 0.946 -23.141 -16.984 1 97.69 60 VAL B C 1
ATOM 1738 O O . VAL B 1 60 ? -0.224 -23.438 -17.234 1 97.69 60 VAL B O 1
ATOM 1741 N N . ALA B 1 61 ? 1.497 -23.312 -15.805 1 97.75 61 ALA B N 1
ATOM 1742 C CA . ALA B 1 61 ? 0.776 -23.938 -14.695 1 97.75 61 ALA B CA 1
ATOM 1743 C C . ALA B 1 61 ? 0.571 -22.938 -13.555 1 97.75 61 ALA B C 1
ATOM 1745 O O . ALA B 1 61 ? -0.259 -23.172 -12.664 1 97.75 61 ALA B O 1
ATOM 1746 N N . GLY B 1 62 ? 1.293 -21.875 -13.508 1 98.12 62 GLY B N 1
ATOM 1747 C CA . GLY B 1 62 ? 1.225 -20.812 -12.508 1 98.12 62 GLY B CA 1
ATOM 1748 C C . GLY B 1 62 ? 2.117 -19.625 -12.82 1 98.12 62 GLY B C 1
ATOM 1749 O O . GLY B 1 62 ? 2.918 -19.688 -13.758 1 98.12 62 GLY B O 1
ATOM 1750 N N . LEU B 1 63 ? 1.943 -18.594 -12.109 1 98.88 63 LEU B N 1
ATOM 1751 C CA . LEU B 1 63 ? 2.738 -17.391 -12.336 1 98.88 63 LEU B CA 1
ATOM 1752 C C . LEU B 1 63 ? 2.781 -16.531 -11.078 1 98.88 63 LEU B C 1
ATOM 1754 O O . LEU B 1 63 ? 1.99 -16.719 -10.156 1 98.88 63 LEU B O 1
ATOM 1758 N N . TYR B 1 64 ? 3.709 -15.625 -11.07 1 98.94 64 TYR B N 1
ATOM 1759 C CA . TYR B 1 64 ? 3.68 -14.523 -10.125 1 98.94 64 TYR B CA 1
ATOM 1760 C C . TYR B 1 64 ? 4.098 -13.219 -10.797 1 98.94 64 TYR B C 1
ATOM 1762 O O . TYR B 1 64 ? 4.75 -13.234 -11.844 1 98.94 64 TYR B O 1
ATOM 1770 N N . ILE B 1 65 ? 3.68 -12.148 -10.234 1 99 65 ILE B N 1
ATOM 1771 C CA . ILE B 1 65 ? 4.16 -10.828 -10.609 1 99 65 ILE B CA 1
ATOM 1772 C C . ILE B 1 65 ? 4.949 -10.219 -9.453 1 99 65 ILE B C 1
ATOM 1774 O O . ILE B 1 65 ? 4.676 -10.508 -8.281 1 99 65 ILE B O 1
ATOM 1778 N N . LEU B 1 66 ? 5.934 -9.469 -9.742 1 98.94 66 LEU B N 1
ATOM 1779 C CA . LEU B 1 66 ? 6.773 -8.734 -8.805 1 98.94 66 LEU B CA 1
ATOM 1780 C C . LEU B 1 66 ? 6.867 -7.266 -9.195 1 98.94 66 LEU B C 1
ATOM 1782 O O . LEU B 1 66 ? 7.184 -6.945 -10.344 1 98.94 66 LEU B O 1
ATOM 1786 N N . HIS B 1 67 ? 6.551 -6.363 -8.297 1 98.88 67 HIS B N 1
ATOM 1787 C CA . HIS B 1 67 ? 6.531 -4.934 -8.57 1 98.88 67 HIS B CA 1
ATOM 1788 C C . HIS B 1 67 ? 6.77 -4.121 -7.301 1 98.88 67 HIS B C 1
ATOM 1790 O O . HIS B 1 67 ? 6.727 -4.668 -6.195 1 98.88 67 HIS B O 1
ATOM 1796 N N . PRO B 1 68 ? 7.066 -2.832 -7.395 1 98.88 68 PRO B N 1
ATOM 1797 C CA . PRO B 1 68 ? 7.273 -2.018 -6.195 1 98.88 68 PRO B CA 1
ATOM 1798 C C . PRO B 1 68 ? 6.035 -1.953 -5.305 1 98.88 68 PRO B C 1
ATOM 1800 O O . PRO B 1 68 ? 4.91 -1.87 -5.805 1 98.88 68 PRO B O 1
ATOM 1803 N N . ASN B 1 69 ? 6.25 -2.031 -4.02 1 98.81 69 ASN B N 1
ATOM 1804 C CA . ASN B 1 69 ? 5.164 -1.87 -3.059 1 98.81 69 ASN B CA 1
ATOM 1805 C C . ASN B 1 69 ? 4.965 -0.406 -2.678 1 98.81 69 ASN B C 1
ATOM 1807 O O . ASN B 1 69 ? 3.902 -0.026 -2.186 1 98.81 69 ASN B O 1
ATOM 1811 N N . ASN B 1 70 ? 6 0.404 -2.768 1 98.62 70 ASN B N 1
ATOM 1812 C CA . ASN B 1 70 ? 6.02 1.824 -2.432 1 98.62 70 ASN B CA 1
ATOM 1813 C C . ASN B 1 70 ? 7.086 2.574 -3.229 1 98.62 70 ASN B C 1
ATOM 1815 O O . ASN B 1 70 ? 7.691 2.014 -4.145 1 98.62 70 ASN B O 1
ATOM 1819 N N . VAL B 1 71 ? 7.336 3.818 -2.957 1 98.5 71 VAL B N 1
ATOM 1820 C CA . VAL B 1 71 ? 8.227 4.641 -3.773 1 98.5 71 VAL B CA 1
ATOM 1821 C C . VAL B 1 71 ? 9.289 5.289 -2.887 1 98.5 71 VAL B C 1
ATOM 1823 O O . VAL B 1 71 ? 9.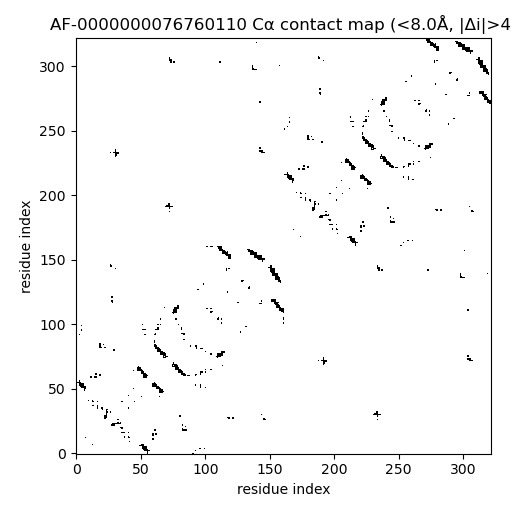211 5.219 -1.659 1 98.5 71 VAL B O 1
ATOM 1826 N N . GLY B 1 72 ? 10.266 5.836 -3.49 1 98.69 72 GLY B N 1
ATOM 1827 C CA . GLY B 1 72 ? 11.219 6.711 -2.826 1 98.69 72 GLY B CA 1
ATOM 1828 C C . GLY B 1 72 ? 11.906 6.055 -1.644 1 98.69 72 GLY B C 1
ATOM 1829 O O . GLY B 1 72 ? 12.484 4.98 -1.777 1 98.69 72 GLY B O 1
ATOM 1830 N N . ARG B 1 73 ? 11.766 6.617 -0.473 1 98.94 73 ARG B N 1
ATOM 1831 C CA . ARG B 1 73 ? 12.422 6.176 0.753 1 98.94 73 ARG B CA 1
ATOM 1832 C C . ARG B 1 73 ? 11.898 4.812 1.193 1 98.94 73 ARG B C 1
ATOM 1834 O O . ARG B 1 73 ? 12.477 4.176 2.08 1 98.94 73 ARG B O 1
ATOM 1841 N N . CYS B 1 74 ? 10.812 4.367 0.525 1 98.94 74 CYS B N 1
ATOM 1842 C CA . CYS B 1 74 ? 10.289 3.021 0.716 1 98.94 74 CYS B CA 1
ATOM 1843 C C . CYS B 1 74 ? 10.391 2.209 -0.569 1 98.94 74 CYS B C 1
ATOM 1845 O O . CYS B 1 74 ? 9.703 1.194 -0.722 1 98.94 74 CYS B O 1
ATOM 1847 N N . GLY B 1 75 ? 11.164 2.691 -1.492 1 98.81 75 GLY B N 1
ATOM 1848 C CA . GLY B 1 75 ? 11.273 2.092 -2.812 1 98.81 75 GLY B CA 1
ATOM 1849 C C . GLY B 1 75 ? 11.93 0.726 -2.797 1 98.81 75 GLY B C 1
ATOM 1850 O O . GLY B 1 75 ? 11.859 -0.014 -3.779 1 98.81 75 GLY B O 1
ATOM 1851 N N . HIS B 1 76 ? 12.547 0.369 -1.664 1 98.94 76 HIS B N 1
ATOM 1852 C CA . HIS B 1 76 ? 13.211 -0.923 -1.526 1 98.94 76 HIS B CA 1
ATOM 1853 C C . HIS B 1 76 ? 12.227 -2.006 -1.1 1 98.94 76 HIS B C 1
ATOM 1855 O O . HIS B 1 76 ? 12.625 -3.133 -0.801 1 98.94 76 HIS B O 1
ATOM 1861 N N . HIS B 1 77 ? 10.906 -1.727 -1.034 1 98.94 77 HIS B N 1
ATOM 1862 C CA . HIS B 1 77 ? 9.836 -2.688 -0.78 1 98.94 77 HIS B CA 1
ATOM 1863 C C . HIS B 1 77 ? 9.305 -3.279 -2.082 1 98.94 77 HIS B C 1
ATOM 1865 O O . HIS B 1 77 ? 8.938 -2.541 -2.998 1 98.94 77 HIS B O 1
ATOM 1871 N N . ALA B 1 78 ? 9.195 -4.535 -2.164 1 98.94 78 ALA B N 1
ATOM 1872 C CA . ALA B 1 78 ? 8.516 -5.207 -3.266 1 98.94 78 ALA B CA 1
ATOM 1873 C C . ALA B 1 78 ? 7.176 -5.785 -2.812 1 98.94 78 ALA B C 1
ATOM 1875 O O . ALA B 1 78 ? 6.938 -5.945 -1.612 1 98.94 78 ALA B O 1
ATOM 1876 N N . ASN B 1 79 ? 6.305 -6.016 -3.709 1 98.94 79 ASN B N 1
ATOM 1877 C CA . ASN B 1 79 ? 5.074 -6.789 -3.568 1 98.94 79 ASN B CA 1
ATOM 1878 C C . ASN B 1 79 ? 4.961 -7.867 -4.641 1 98.94 79 ASN B C 1
ATOM 1880 O O . ASN B 1 79 ? 5.48 -7.703 -5.746 1 98.94 79 ASN B O 1
ATOM 1884 N N . ALA B 1 80 ? 4.285 -8.914 -4.328 1 98.94 80 ALA B N 1
ATOM 1885 C CA . ALA B 1 80 ? 4.09 -10 -5.285 1 98.94 80 ALA B CA 1
ATOM 1886 C C . ALA B 1 80 ? 2.703 -10.625 -5.133 1 98.94 80 ALA B C 1
ATOM 1888 O O . ALA B 1 80 ? 2.113 -10.578 -4.051 1 98.94 80 ALA B O 1
ATOM 1889 N N . SER B 1 81 ? 2.178 -11.117 -6.152 1 98.88 81 SER B N 1
ATOM 1890 C CA . SER B 1 81 ? 0.973 -11.945 -6.199 1 98.88 81 SER B CA 1
ATOM 1891 C C . SER B 1 81 ? 1.226 -13.25 -6.941 1 98.88 81 SER B C 1
ATOM 1893 O O . SER B 1 81 ? 1.992 -13.281 -7.906 1 98.88 81 SER B O 1
ATOM 1895 N N . TYR B 1 82 ? 0.589 -14.305 -6.508 1 98.69 82 TYR B N 1
ATOM 1896 C CA . TYR B 1 82 ? 0.833 -15.648 -7.027 1 98.69 82 TYR B CA 1
ATOM 1897 C C . TYR B 1 82 ? -0.468 -16.312 -7.465 1 98.69 82 TYR B C 1
ATOM 1899 O O . TYR B 1 82 ? -1.479 -16.219 -6.766 1 98.69 82 TYR B O 1
ATOM 1907 N N . ALA B 1 83 ? -0.402 -16.922 -8.562 1 98.31 83 ALA B N 1
ATOM 1908 C CA . ALA B 1 83 ? -1.55 -17.672 -9.07 1 98.31 83 ALA B CA 1
ATOM 1909 C C . ALA B 1 83 ? -1.122 -19.031 -9.617 1 98.31 83 ALA B C 1
ATOM 1911 O O . ALA B 1 83 ? -0.14 -19.125 -10.352 1 98.31 83 ALA B O 1
ATOM 1912 N N . VAL B 1 84 ? -1.81 -20.031 -9.227 1 97.94 84 VAL B N 1
ATOM 1913 C CA . VAL B 1 84 ? -1.6 -21.375 -9.727 1 97.94 84 VAL B CA 1
ATOM 1914 C C . VAL B 1 84 ? -2.895 -21.906 -10.344 1 97.94 84 VAL B C 1
ATOM 1916 O O . VAL B 1 84 ? -3.975 -21.734 -9.773 1 97.94 84 VAL B O 1
ATOM 1919 N N . SER B 1 85 ? -2.75 -22.531 -11.461 1 97 85 SER B N 1
ATOM 1920 C CA . SER B 1 85 ? -3.914 -23.125 -12.117 1 97 85 SER B CA 1
ATOM 1921 C C . SER B 1 85 ? -4.613 -24.141 -11.211 1 97 85 SER B C 1
ATOM 1923 O O . SER B 1 85 ? -3.957 -24.984 -10.602 1 97 85 SER B O 1
ATOM 1925 N N . SER B 1 86 ? -5.895 -24.047 -11.188 1 93.88 86 SER B N 1
ATOM 1926 C CA . SER B 1 86 ? -6.656 -25.016 -10.398 1 93.88 86 SER B CA 1
ATOM 1927 C C . SER B 1 86 ? -6.496 -26.438 -10.953 1 93.88 86 SER B C 1
ATOM 1929 O O . SER B 1 86 ? -6.746 -27.406 -10.242 1 93.88 86 SER B O 1
ATOM 1931 N N . LYS B 1 87 ? -5.977 -26.5 -12.203 1 90.75 87 LYS B N 1
ATOM 1932 C CA . LYS B 1 87 ? -5.781 -27.797 -12.844 1 90.75 87 LYS B CA 1
ATOM 1933 C C . LYS B 1 87 ? -4.477 -28.453 -12.398 1 90.75 87 LYS B C 1
ATOM 1935 O O . LYS B 1 87 ? -4.242 -29.625 -12.656 1 90.75 87 LYS B O 1
ATOM 1940 N N . MET B 1 88 ? -3.602 -27.703 -11.898 1 82.94 88 MET B N 1
ATOM 1941 C CA . MET B 1 88 ? -2.264 -28.188 -11.555 1 82.94 88 MET B CA 1
ATOM 1942 C C . MET B 1 88 ? -2.051 -28.156 -10.047 1 82.94 88 MET B C 1
ATOM 1944 O O . MET B 1 88 ? -0.913 -28.188 -9.57 1 82.94 88 MET B O 1
ATOM 1948 N N . ARG B 1 89 ? -3.053 -28.5 -9.266 1 66.19 89 ARG B N 1
ATOM 1949 C CA . ARG B 1 89 ? -2.875 -28.344 -7.82 1 66.19 89 ARG B CA 1
ATOM 1950 C C . ARG B 1 89 ? -2.248 -29.594 -7.215 1 66.19 89 ARG B C 1
ATOM 1952 O O . ARG B 1 89 ? -2.41 -30.703 -7.746 1 66.19 89 ARG B O 1
ATOM 1959 N N . GLY B 1 90 ? -1.239 -29.359 -6.336 1 66.5 90 GLY B N 1
ATOM 1960 C CA . GLY B 1 90 ? -0.738 -30.453 -5.512 1 66.5 90 GLY B CA 1
ATOM 1961 C C . GLY B 1 90 ? 0.706 -30.812 -5.809 1 66.5 90 GLY B C 1
ATOM 1962 O O . GLY B 1 90 ? 1.224 -31.797 -5.297 1 66.5 90 GLY B O 1
ATOM 1963 N N . ILE B 1 91 ? 1.324 -30.094 -6.727 1 78.69 91 ILE B N 1
ATOM 1964 C CA . ILE B 1 91 ? 2.709 -30.484 -6.973 1 78.69 91 ILE B CA 1
ATOM 1965 C C . ILE B 1 91 ? 3.645 -29.359 -6.539 1 78.69 91 ILE B C 1
ATOM 1967 O O . ILE B 1 91 ? 4.727 -29.188 -7.105 1 78.69 91 ILE B O 1
ATOM 1971 N N . LYS B 1 92 ? 3.369 -28.5 -5.551 1 91.62 92 LYS B N 1
ATOM 1972 C CA . LYS B 1 92 ? 4.152 -27.516 -4.816 1 91.62 92 LYS B CA 1
ATOM 1973 C C . LYS B 1 92 ? 4.582 -26.375 -5.727 1 91.62 92 LYS B C 1
ATOM 1975 O O . LYS B 1 92 ? 5.668 -25.812 -5.555 1 91.62 92 LYS B O 1
ATOM 1980 N N . ILE B 1 93 ? 3.812 -26.109 -6.727 1 95.81 93 ILE B N 1
ATOM 1981 C CA . ILE B 1 93 ? 4.109 -25.031 -7.652 1 95.81 93 ILE B CA 1
ATOM 1982 C C . ILE B 1 93 ? 4.078 -23.688 -6.906 1 95.81 93 ILE B C 1
ATOM 1984 O O . ILE B 1 93 ? 4.965 -22.859 -7.082 1 95.81 93 ILE B O 1
ATOM 1988 N N . GLY B 1 94 ? 3.078 -23.5 -6.082 1 97 94 GLY B N 1
ATOM 1989 C CA . GLY B 1 94 ? 2.975 -22.266 -5.309 1 97 94 GLY B CA 1
ATOM 1990 C C . GLY B 1 94 ? 4.207 -21.984 -4.477 1 97 94 GLY B C 1
ATOM 1991 O O . GLY B 1 94 ? 4.723 -20.859 -4.484 1 97 94 GLY B O 1
ATOM 1992 N N . GLU B 1 95 ? 4.656 -23 -3.797 1 97.69 95 GLU B N 1
ATOM 1993 C CA . GLU B 1 95 ? 5.863 -22.844 -2.988 1 97.69 95 GLU B CA 1
ATOM 1994 C C . GLU B 1 95 ? 7.062 -22.469 -3.854 1 97.69 95 GLU B C 1
ATOM 1996 O O . GLU B 1 95 ? 7.855 -21.609 -3.484 1 97.69 95 GLU B O 1
ATOM 2001 N N . GLY B 1 96 ? 7.188 -23.156 -4.984 1 97.94 96 GLY B N 1
ATOM 2002 C CA . GLY B 1 96 ? 8.266 -22.828 -5.91 1 97.94 96 GLY B CA 1
ATOM 2003 C C . GLY B 1 96 ? 8.211 -21.391 -6.398 1 97.94 96 GLY B C 1
ATOM 2004 O O . GLY B 1 96 ? 9.25 -20.719 -6.492 1 97.94 96 GLY B O 1
ATOM 2005 N N . LEU B 1 97 ? 7.023 -20.875 -6.691 1 98.5 97 LEU B N 1
ATOM 2006 C CA . LEU B 1 97 ? 6.852 -19.516 -7.172 1 98.5 97 LEU B CA 1
ATOM 2007 C C . LEU B 1 97 ? 7.258 -18.5 -6.098 1 98.5 97 LEU B C 1
ATOM 2009 O O . LEU B 1 97 ? 7.949 -17.531 -6.387 1 98.5 97 LEU B O 1
ATOM 2013 N N . VAL B 1 98 ? 6.816 -18.734 -4.863 1 98.88 98 VAL B N 1
ATOM 2014 C CA . VAL B 1 98 ? 7.156 -17.812 -3.779 1 98.88 98 VAL B CA 1
ATOM 2015 C C . VAL B 1 98 ? 8.664 -17.797 -3.568 1 98.88 98 VAL B C 1
ATOM 2017 O O . VAL B 1 98 ? 9.281 -16.734 -3.498 1 98.88 98 VAL B O 1
ATOM 2020 N N . LYS B 1 99 ? 9.305 -18.953 -3.553 1 98.88 99 LYS B N 1
ATOM 2021 C CA . LYS B 1 99 ? 10.75 -19.031 -3.375 1 98.88 99 LYS B CA 1
ATOM 2022 C C . LYS B 1 99 ? 11.484 -18.312 -4.512 1 98.88 99 LYS B C 1
ATOM 2024 O O . LYS B 1 99 ? 12.453 -17.594 -4.273 1 98.88 99 LYS B O 1
ATOM 2029 N N . HIS B 1 100 ? 11.07 -18.562 -5.715 1 98.88 100 HIS B N 1
ATOM 2030 C CA . HIS B 1 100 ? 11.672 -17.891 -6.863 1 98.88 100 HIS B CA 1
ATOM 2031 C C . HIS B 1 100 ? 11.508 -16.375 -6.766 1 98.88 100 HIS B C 1
ATOM 2033 O O . HIS B 1 100 ? 12.43 -15.633 -7.113 1 98.88 100 HIS B O 1
ATOM 2039 N N . SER B 1 101 ? 10.391 -15.93 -6.297 1 98.94 101 SER B N 1
ATOM 2040 C CA . SER B 1 101 ? 10.148 -14.492 -6.184 1 98.94 101 SER B CA 1
ATOM 2041 C C . SER B 1 101 ? 11.062 -13.859 -5.141 1 98.94 101 SER B C 1
ATOM 2043 O O . SER B 1 101 ? 11.5 -12.711 -5.305 1 98.94 101 SER B O 1
ATOM 2045 N N . LEU B 1 102 ? 11.305 -14.555 -4.043 1 98.94 102 LEU B N 1
ATOM 2046 C CA . LEU B 1 102 ? 12.211 -14.047 -3.021 1 98.94 102 LEU B CA 1
ATOM 2047 C C . LEU B 1 102 ? 13.617 -13.859 -3.586 1 98.94 102 LEU B C 1
ATOM 2049 O O . LEU B 1 102 ? 14.242 -12.82 -3.365 1 98.94 102 LEU B O 1
ATOM 2053 N N . LYS B 1 103 ? 14.078 -14.859 -4.312 1 98.88 103 LYS B N 1
ATOM 2054 C CA . LYS B 1 103 ? 15.383 -14.773 -4.953 1 98.88 103 LYS B CA 1
ATOM 2055 C C . LYS B 1 103 ? 15.43 -13.633 -5.969 1 98.88 103 LYS B C 1
ATOM 2057 O O . LYS B 1 103 ? 16.359 -12.828 -5.969 1 98.88 103 LYS B O 1
ATOM 2062 N N . THR B 1 104 ? 14.453 -13.562 -6.809 1 98.94 104 THR B N 1
ATOM 2063 C CA . THR B 1 104 ? 14.383 -12.562 -7.871 1 98.94 104 THR B CA 1
ATOM 2064 C C . THR B 1 104 ? 14.297 -11.156 -7.289 1 98.94 104 THR B C 1
ATOM 2066 O O . THR B 1 104 ? 14.969 -10.242 -7.77 1 98.94 104 THR B O 1
ATOM 2069 N N . ALA B 1 105 ? 13.477 -10.961 -6.254 1 98.94 105 ALA B N 1
ATOM 2070 C CA . ALA B 1 105 ? 13.352 -9.656 -5.613 1 98.94 105 ALA B CA 1
ATOM 2071 C C . ALA B 1 105 ? 14.695 -9.172 -5.086 1 98.94 105 ALA B C 1
ATOM 2073 O O . ALA B 1 105 ? 15.062 -8.008 -5.27 1 98.94 105 ALA B O 1
ATOM 2074 N N . ARG B 1 106 ? 15.406 -10.039 -4.48 1 98.81 106 ARG B N 1
ATOM 2075 C CA . ARG B 1 106 ? 16.734 -9.695 -3.992 1 98.81 106 ARG B CA 1
ATOM 2076 C C . ARG B 1 106 ? 17.656 -9.266 -5.141 1 98.81 106 ARG B C 1
ATOM 2078 O O . ARG B 1 106 ? 18.359 -8.266 -5.031 1 98.81 106 ARG B O 1
ATOM 2085 N N . GLU B 1 107 ? 17.609 -10.023 -6.16 1 98.88 107 GLU B N 1
ATOM 2086 C CA . GLU B 1 107 ? 18.469 -9.75 -7.312 1 98.88 107 GLU B CA 1
ATOM 2087 C C . GLU B 1 107 ? 18.125 -8.406 -7.949 1 98.88 107 GLU B C 1
ATOM 2089 O O . GLU B 1 107 ? 19 -7.746 -8.516 1 98.88 107 GLU B O 1
ATOM 2094 N N . LEU B 1 108 ? 16.906 -7.988 -7.836 1 98.81 108 LEU B N 1
ATOM 2095 C CA . LEU B 1 108 ? 16.453 -6.723 -8.414 1 98.81 108 LEU B CA 1
ATOM 2096 C C . LEU B 1 108 ? 16.766 -5.562 -7.477 1 98.81 108 LEU B C 1
ATOM 2098 O O . LEU B 1 108 ? 16.5 -4.402 -7.809 1 98.81 108 LEU B O 1
ATOM 2102 N N . GLY B 1 109 ? 17.172 -5.824 -6.254 1 98.69 109 GLY B N 1
ATOM 2103 C CA . GLY B 1 109 ? 17.641 -4.781 -5.352 1 98.69 109 GLY B CA 1
ATOM 2104 C C . GLY B 1 109 ? 16.641 -4.457 -4.254 1 98.69 109 GLY B C 1
ATOM 2105 O O . GLY B 1 109 ? 16.859 -3.551 -3.451 1 98.69 109 GLY B O 1
ATOM 2106 N N . TYR B 1 110 ? 15.586 -5.188 -4.219 1 98.94 110 TYR B N 1
ATOM 2107 C CA . TYR B 1 110 ? 14.648 -5 -3.115 1 98.94 110 TYR B CA 1
ATOM 2108 C C . TYR B 1 110 ? 15.227 -5.547 -1.813 1 98.94 110 TYR B C 1
ATOM 2110 O O . TYR B 1 110 ? 16.078 -6.441 -1.829 1 98.94 110 TYR B O 1
ATOM 2118 N N . ARG B 1 111 ? 14.664 -5.047 -0.671 1 98.88 111 ARG B N 1
ATOM 2119 C CA . ARG B 1 111 ? 15.172 -5.492 0.624 1 98.88 111 ARG B CA 1
ATOM 2120 C C . ARG B 1 111 ? 14.07 -6.16 1.442 1 98.88 111 ARG B C 1
ATOM 2122 O O . ARG B 1 111 ? 14.359 -6.859 2.416 1 98.88 111 ARG B O 1
ATOM 2129 N N . ILE B 1 112 ? 12.805 -5.848 1.135 1 98.94 112 ILE B N 1
ATOM 2130 C CA . ILE B 1 112 ? 11.664 -6.383 1.868 1 98.94 112 ILE B CA 1
ATOM 2131 C C . ILE B 1 112 ? 10.539 -6.73 0.894 1 98.94 112 ILE B C 1
ATOM 2133 O O . ILE B 1 112 ? 10.258 -5.965 -0.033 1 98.94 112 ILE B O 1
ATOM 2137 N N . LEU B 1 113 ? 9.984 -7.855 0.988 1 98.94 113 LEU B N 1
ATOM 2138 C CA . LEU B 1 113 ? 8.742 -8.219 0.319 1 98.94 113 LEU B CA 1
ATOM 2139 C C . LEU B 1 113 ? 7.555 -8.078 1.269 1 98.94 113 LEU B C 1
ATOM 2141 O O . LEU B 1 113 ? 7.586 -8.602 2.387 1 98.94 113 LEU B O 1
ATOM 2145 N N . ILE B 1 114 ? 6.527 -7.324 0.899 1 98.94 114 ILE B N 1
ATOM 2146 C CA . ILE B 1 114 ? 5.391 -7.023 1.76 1 98.94 114 ILE B CA 1
ATOM 2147 C C . ILE B 1 114 ? 4.094 -7.445 1.066 1 98.94 114 ILE B C 1
ATOM 2149 O O . ILE B 1 114 ? 3.879 -7.121 -0.104 1 98.94 114 ILE B O 1
ATOM 2153 N N . PHE B 1 115 ? 3.277 -8.203 1.708 1 98.94 115 PHE B N 1
ATOM 2154 C CA . PHE B 1 115 ? 1.902 -8.469 1.299 1 98.94 115 PHE B CA 1
ATOM 2155 C C . PHE B 1 115 ? 0.925 -7.617 2.1 1 98.94 115 PHE B C 1
ATOM 2157 O O . PHE B 1 115 ? 0.788 -7.793 3.312 1 98.94 115 PHE B O 1
ATOM 2164 N N . ASN B 1 116 ? 0.167 -6.801 1.456 1 98.88 116 ASN B N 1
ATOM 2165 C CA . ASN B 1 116 ? -0.638 -5.785 2.127 1 98.88 116 ASN B CA 1
ATOM 2166 C C . ASN B 1 116 ? -2.002 -6.332 2.535 1 98.88 116 ASN B C 1
ATOM 2168 O O . ASN B 1 116 ? -2.691 -5.738 3.367 1 98.88 116 ASN B O 1
ATOM 2172 N N . ALA B 1 117 ? -2.389 -7.441 1.875 1 98.88 117 ALA B N 1
ATOM 2173 C CA . ALA B 1 117 ? -3.766 -7.879 2.084 1 98.88 117 ALA B CA 1
ATOM 2174 C C . ALA B 1 117 ? -3.898 -9.383 1.873 1 98.88 117 ALA B C 1
ATOM 2176 O O . ALA B 1 117 ? -4.617 -9.828 0.976 1 98.88 117 ALA B O 1
ATOM 2177 N N . VAL B 1 118 ? -3.281 -10.172 2.768 1 98.94 118 VAL B N 1
ATOM 2178 C CA . VAL B 1 118 ? -3.564 -11.602 2.785 1 98.94 118 VAL B CA 1
ATOM 2179 C C . VAL B 1 118 ? -4.895 -11.859 3.494 1 98.94 118 VAL B C 1
ATOM 2181 O O . VAL B 1 118 ? -5.055 -11.516 4.668 1 98.94 118 VAL B O 1
ATOM 2184 N N . VAL B 1 119 ? -5.848 -12.469 2.764 1 98.94 119 VAL B N 1
ATOM 2185 C CA . VAL B 1 119 ? -7.211 -12.609 3.271 1 98.94 119 VAL B CA 1
ATOM 2186 C C . VAL B 1 119 ? -7.242 -13.672 4.371 1 98.94 119 VAL B C 1
ATOM 2188 O O . VAL B 1 119 ? -6.723 -14.773 4.199 1 98.94 119 VAL B O 1
ATOM 2191 N N . LYS B 1 120 ? -7.863 -13.242 5.457 1 98.62 120 LYS B N 1
ATOM 2192 C CA . LYS B 1 120 ? -8.117 -14.242 6.488 1 98.62 120 LYS B CA 1
ATOM 2193 C C . LYS B 1 120 ? -8.961 -15.398 5.941 1 98.62 120 LYS B C 1
ATOM 2195 O O . LYS B 1 120 ? -9.984 -15.172 5.297 1 98.62 120 LYS B O 1
ATOM 2200 N N . GLY B 1 121 ? -8.508 -16.625 6.109 1 97.5 121 GLY B N 1
ATOM 2201 C CA . GLY B 1 121 ? -9.195 -17.781 5.559 1 97.5 121 GLY B CA 1
ATOM 2202 C C . GLY B 1 121 ? -8.438 -18.422 4.414 1 97.5 121 GLY B C 1
ATOM 2203 O O . GLY B 1 121 ? -8.734 -19.562 4.035 1 97.5 121 GLY B O 1
ATOM 2204 N N . ASN B 1 122 ? -7.562 -17.578 3.781 1 98 122 ASN B N 1
ATOM 2205 C CA . ASN B 1 122 ? -6.66 -18.203 2.814 1 98 122 ASN B CA 1
ATOM 2206 C C . ASN B 1 122 ? -5.598 -19.047 3.502 1 98 122 ASN B C 1
ATOM 2208 O O . ASN B 1 122 ? -4.41 -18.734 3.451 1 98 122 ASN B O 1
ATOM 2212 N N . ASP B 1 123 ? -6.031 -20.109 4.051 1 97.75 123 ASP B N 1
ATOM 2213 C CA . ASP B 1 123 ? -5.207 -20.906 4.949 1 97.75 123 ASP B CA 1
ATOM 2214 C C . ASP B 1 123 ? -3.988 -21.469 4.223 1 97.75 123 ASP B C 1
ATOM 2216 O O . ASP B 1 123 ? -2.896 -21.547 4.789 1 97.75 123 ASP B O 1
ATOM 2220 N N . ARG B 1 124 ? -4.211 -21.891 3.016 1 94.75 124 ARG B N 1
ATOM 2221 C CA . ARG B 1 124 ? -3.111 -22.453 2.242 1 94.75 124 ARG B CA 1
ATOM 2222 C C . ARG B 1 124 ? -1.995 -21.438 2.047 1 94.75 124 ARG B C 1
ATOM 2224 O O . ARG B 1 124 ? -0.82 -21.75 2.25 1 94.75 124 ARG B O 1
ATOM 2231 N N . ALA B 1 125 ? -2.324 -20.25 1.665 1 97.56 125 ALA B N 1
ATOM 2232 C CA . ALA B 1 125 ? -1.328 -19.203 1.483 1 97.56 125 ALA B CA 1
ATOM 2233 C C . ALA B 1 125 ? -0.653 -18.844 2.807 1 97.56 125 ALA B C 1
ATOM 2235 O O . ALA B 1 125 ? 0.572 -18.719 2.871 1 97.56 125 ALA B O 1
ATOM 2236 N N . ILE B 1 126 ? -1.431 -18.672 3.828 1 98.62 126 ILE B N 1
ATOM 2237 C CA . ILE B 1 126 ? -0.936 -18.281 5.148 1 98.62 126 ILE B CA 1
ATOM 2238 C C . ILE B 1 126 ? 0.067 -19.328 5.637 1 98.62 126 ILE B C 1
ATOM 2240 O O . ILE B 1 126 ? 1.151 -18.984 6.109 1 98.62 126 ILE B O 1
ATOM 2244 N N . GLN B 1 127 ? -0.295 -20.578 5.512 1 98.31 127 GLN B N 1
ATOM 2245 C CA . GLN B 1 127 ? 0.604 -21.656 5.922 1 98.31 127 GLN B CA 1
ATOM 2246 C C . GLN B 1 127 ? 1.903 -21.625 5.121 1 98.31 127 GLN B C 1
ATOM 2248 O O . GLN B 1 127 ? 2.988 -21.781 5.68 1 98.31 127 GLN B O 1
ATOM 2253 N N . LEU B 1 128 ? 1.773 -21.438 3.855 1 98.12 128 LEU B N 1
ATOM 2254 C CA . LEU B 1 128 ? 2.941 -21.391 2.984 1 98.12 128 LEU B CA 1
ATOM 2255 C C . LEU B 1 128 ? 3.854 -20.219 3.363 1 98.12 128 LEU B C 1
ATOM 2257 O O . LEU B 1 128 ? 5.066 -20.391 3.48 1 98.12 128 LEU B O 1
ATOM 2261 N N . TYR B 1 129 ? 3.291 -19 3.5 1 98.81 129 TYR B N 1
ATOM 2262 C CA . TYR B 1 129 ? 4.082 -17.828 3.836 1 98.81 129 TYR B CA 1
ATOM 2263 C C . TYR B 1 129 ? 4.777 -18 5.18 1 98.81 129 TYR B C 1
ATOM 2265 O O . TYR B 1 129 ? 5.957 -17.672 5.32 1 98.81 129 TYR B O 1
ATOM 2273 N N . THR B 1 130 ? 4.008 -18.516 6.109 1 98.62 130 THR B N 1
ATOM 2274 C CA . THR B 1 130 ? 4.59 -18.781 7.422 1 98.62 130 THR B CA 1
ATOM 2275 C C . THR B 1 130 ? 5.738 -19.781 7.312 1 98.62 130 THR B C 1
ATOM 2277 O O . THR B 1 130 ? 6.82 -19.547 7.863 1 98.62 130 THR B O 1
ATOM 2280 N N . LYS B 1 131 ? 5.512 -20.844 6.602 1 98.5 131 LYS B N 1
ATOM 2281 C CA . LYS B 1 131 ? 6.52 -21.875 6.391 1 98.5 131 LYS B CA 1
ATOM 2282 C C . LYS B 1 131 ? 7.785 -21.297 5.773 1 98.5 131 LYS B C 1
ATOM 2284 O O . LYS B 1 131 ? 8.898 -21.703 6.109 1 98.5 131 LYS B O 1
ATOM 2289 N N . LEU B 1 132 ? 7.59 -20.344 4.918 1 98.69 132 LEU B N 1
ATOM 2290 C CA . LEU B 1 132 ? 8.711 -19.797 4.16 1 98.69 132 LEU B CA 1
ATOM 2291 C C . LEU B 1 132 ? 9.328 -18.609 4.887 1 98.69 132 LEU B C 1
ATOM 2293 O O . LEU B 1 132 ? 10.172 -17.906 4.324 1 98.69 132 LEU B O 1
ATOM 2297 N N . GLY B 1 133 ? 8.867 -18.297 6.055 1 98.75 133 GLY B N 1
ATOM 2298 C CA . GLY B 1 133 ? 9.57 -17.359 6.914 1 98.75 133 GLY B CA 1
ATOM 2299 C C . GLY B 1 133 ? 8.992 -15.961 6.863 1 98.75 133 GLY B C 1
ATOM 2300 O O . GLY B 1 133 ? 9.586 -15.016 7.383 1 98.75 133 GLY B O 1
ATOM 2301 N N . PHE B 1 134 ? 7.898 -15.812 6.203 1 98.94 134 PHE B N 1
ATOM 2302 C CA . PHE B 1 134 ? 7.223 -14.523 6.293 1 98.94 134 PHE B CA 1
ATOM 2303 C C . PHE B 1 134 ? 6.738 -14.258 7.715 1 98.94 134 PHE B C 1
ATOM 2305 O O . PHE B 1 134 ? 6.324 -15.188 8.414 1 98.94 134 PHE B O 1
ATOM 2312 N N . GLN B 1 135 ? 6.762 -13 8.094 1 98.94 135 GLN B N 1
ATOM 2313 C CA . GLN B 1 135 ? 6.281 -12.562 9.406 1 98.94 135 GLN B CA 1
ATOM 2314 C C . GLN B 1 135 ? 4.984 -11.766 9.281 1 98.94 135 GLN B C 1
ATOM 2316 O O . GLN B 1 135 ? 4.875 -10.883 8.422 1 98.94 135 GLN B O 1
ATOM 2321 N N . ARG B 1 136 ? 4.07 -12.148 10.125 1 98.88 136 ARG B N 1
ATOM 2322 C CA . ARG B 1 136 ? 2.834 -11.375 10.141 1 98.88 136 ARG B CA 1
ATOM 2323 C C . ARG B 1 136 ? 3.023 -10.055 10.883 1 98.88 136 ARG B C 1
ATOM 2325 O O . ARG B 1 136 ? 3.473 -10.047 12.031 1 98.88 136 ARG B O 1
ATOM 2332 N N . VAL B 1 137 ? 2.783 -8.969 10.258 1 98.94 137 VAL B N 1
ATOM 2333 C CA . VAL B 1 137 ? 2.807 -7.641 10.867 1 98.94 137 VAL B CA 1
ATOM 2334 C C . VAL B 1 137 ? 1.623 -7.492 11.82 1 98.94 137 VAL B C 1
ATOM 2336 O O . VAL B 1 137 ? 1.782 -7.02 12.945 1 98.94 137 VAL B O 1
ATOM 2339 N N . GLY B 1 138 ? 0.46 -7.848 11.281 1 98.88 138 GLY B N 1
ATOM 2340 C CA . GLY B 1 138 ? -0.759 -7.816 12.078 1 98.88 138 GLY B CA 1
ATOM 2341 C C . GLY B 1 138 ? -2.016 -7.973 11.242 1 98.88 138 GLY B C 1
ATOM 2342 O O . GLY B 1 138 ? -1.966 -8.5 10.125 1 98.88 138 GLY B O 1
ATOM 2343 N N . VAL B 1 139 ? -3.135 -7.59 11.836 1 98.88 139 VAL B N 1
ATOM 2344 C CA . VAL B 1 139 ? -4.441 -7.812 11.234 1 98.88 139 VAL B CA 1
ATOM 2345 C C . VAL B 1 139 ? -5.145 -6.473 11.016 1 98.88 139 VAL B C 1
ATOM 2347 O O . VAL B 1 139 ? -5.016 -5.559 11.828 1 98.88 139 VAL B O 1
ATOM 2350 N N . ILE B 1 140 ? -5.852 -6.285 9.953 1 98.94 140 ILE B N 1
ATOM 2351 C CA . ILE B 1 140 ? -6.773 -5.191 9.672 1 98.94 140 ILE B CA 1
ATOM 2352 C C . ILE B 1 140 ? -8.188 -5.738 9.508 1 98.94 140 ILE B C 1
ATOM 2354 O O . ILE B 1 140 ? -8.469 -6.469 8.555 1 98.94 140 ILE B O 1
ATOM 2358 N N . PRO B 1 141 ? -9.109 -5.434 10.398 1 98.94 141 PRO B N 1
ATOM 2359 C CA . PRO B 1 141 ? -10.461 -5.992 10.344 1 98.94 141 PRO B CA 1
ATOM 2360 C C . PRO B 1 141 ? -11.234 -5.523 9.117 1 98.94 141 PRO B C 1
ATOM 2362 O O . PRO B 1 141 ? -11.117 -4.367 8.703 1 98.94 141 PRO B O 1
ATOM 2365 N N . GLY B 1 142 ? -11.922 -6.469 8.484 1 98.88 142 GLY B N 1
ATOM 2366 C CA . GLY B 1 142 ? -12.82 -6.141 7.391 1 98.88 142 GLY B CA 1
ATOM 2367 C C . GLY B 1 142 ? -12.109 -5.613 6.16 1 98.88 142 GLY B C 1
ATOM 2368 O O . GLY B 1 142 ? -12.664 -4.82 5.402 1 98.88 142 GLY B O 1
ATOM 2369 N N . GLY B 1 143 ? -10.891 -5.945 5.961 1 98.94 143 GLY B N 1
ATOM 2370 C CA . GLY B 1 143 ? -10.062 -5.312 4.945 1 98.94 143 GLY B CA 1
ATOM 2371 C C . GLY B 1 143 ? -10.312 -5.855 3.551 1 98.94 143 GLY B C 1
ATOM 2372 O O . GLY B 1 143 ? -9.766 -5.34 2.572 1 98.94 143 GLY B O 1
ATOM 2373 N N . PHE B 1 144 ? -11.172 -6.863 3.434 1 98.94 144 PHE B N 1
ATOM 2374 C CA . PHE B 1 144 ? -11.375 -7.48 2.131 1 98.94 144 PHE B CA 1
ATOM 2375 C C . PHE B 1 144 ? -12.859 -7.773 1.898 1 98.94 144 PHE B C 1
ATOM 2377 O O . PHE B 1 144 ? -13.508 -8.414 2.729 1 98.94 144 PHE B O 1
ATOM 2384 N N . LEU B 1 145 ? -13.383 -7.367 0.76 1 98.88 145 LEU B N 1
ATOM 2385 C CA . LEU B 1 145 ? -14.781 -7.598 0.412 1 98.88 145 LEU B CA 1
ATOM 2386 C C . LEU B 1 145 ? -14.945 -8.914 -0.341 1 98.88 145 LEU B C 1
ATOM 2388 O O . LEU B 1 145 ? -14.539 -9.023 -1.5 1 98.88 145 LEU B O 1
ATOM 2392 N N . LEU B 1 146 ? -15.633 -9.93 0.244 1 98.69 146 LEU B N 1
ATOM 2393 C CA . LEU B 1 146 ? -15.922 -11.203 -0.397 1 98.69 146 LEU B CA 1
ATOM 2394 C C . LEU B 1 146 ? -17.094 -11.078 -1.358 1 98.69 146 LEU B C 1
ATOM 2396 O O . LEU B 1 146 ? -17.875 -10.133 -1.263 1 98.69 146 LEU B O 1
ATOM 2400 N N . LYS B 1 147 ? -17.25 -12.055 -2.27 1 97.75 147 LYS B N 1
ATOM 2401 C CA . LYS B 1 147 ? -18.344 -12.055 -3.225 1 97.75 147 LYS B CA 1
ATOM 2402 C C . LYS B 1 147 ? -19.703 -12.07 -2.508 1 97.75 147 LYS B C 1
ATOM 2404 O O . LYS B 1 147 ? -20.688 -11.539 -3.02 1 97.75 147 LYS B O 1
ATOM 2409 N N . SER B 1 148 ? -19.688 -12.672 -1.376 1 97.5 148 SER B N 1
ATOM 2410 C CA . SER B 1 148 ? -20.906 -12.773 -0.586 1 97.5 148 SER B CA 1
ATOM 2411 C C . SER B 1 148 ? -21.344 -11.406 -0.073 1 97.5 148 SER B C 1
ATOM 2413 O O . SER B 1 148 ? -22.484 -11.242 0.391 1 97.5 148 SER B O 1
ATOM 2415 N N . GLY B 1 149 ? -20.453 -10.406 -0.02 1 97.88 149 GLY B N 1
ATOM 2416 C CA . GLY B 1 149 ? -20.734 -9.086 0.526 1 97.88 149 GLY B CA 1
ATOM 2417 C C . GLY B 1 149 ? -20.219 -8.906 1.938 1 97.88 149 GLY B C 1
ATOM 2418 O O . GLY B 1 149 ? -20.328 -7.812 2.506 1 97.88 149 GLY B O 1
ATOM 2419 N N . VAL B 1 150 ? -19.672 -9.984 2.428 1 98.06 150 VAL B N 1
ATOM 2420 C CA . VAL B 1 150 ? -19.109 -9.945 3.775 1 98.06 150 VAL B CA 1
ATOM 2421 C C . VAL B 1 150 ? -17.688 -9.398 3.732 1 98.06 150 VAL B C 1
ATOM 2423 O O . VAL B 1 150 ? -16.906 -9.758 2.854 1 98.06 150 VAL B O 1
ATOM 2426 N N . TYR B 1 151 ? -17.359 -8.5 4.641 1 98.81 151 TYR B N 1
ATOM 2427 C CA . TYR B 1 151 ? -15.992 -8.008 4.793 1 98.81 151 TYR B CA 1
ATOM 2428 C C . TYR B 1 151 ? -15.18 -8.93 5.695 1 98.81 151 TYR B C 1
ATOM 2430 O O . TYR B 1 151 ? -15.523 -9.125 6.863 1 98.81 151 TYR B O 1
ATOM 2438 N N . GLN B 1 152 ? -14.133 -9.445 5.129 1 98.88 152 GLN B N 1
ATOM 2439 C CA . GLN B 1 152 ? -13.25 -10.383 5.824 1 98.88 152 GLN B CA 1
ATOM 2440 C C . GLN B 1 152 ? -11.953 -9.695 6.254 1 98.88 152 GLN B C 1
ATOM 2442 O O . GLN B 1 152 ? -11.453 -8.812 5.559 1 98.88 152 GLN B O 1
ATOM 2447 N N . ASP B 1 153 ? -11.391 -10.094 7.395 1 98.94 153 ASP B N 1
ATOM 2448 C CA . ASP B 1 153 ? -10.133 -9.531 7.879 1 98.94 153 ASP B CA 1
ATOM 2449 C C . ASP B 1 153 ? -8.992 -9.836 6.914 1 98.94 153 ASP B C 1
ATOM 2451 O O . ASP B 1 153 ? -9.031 -10.836 6.191 1 98.94 153 ASP B O 1
ATOM 2455 N N . ILE B 1 154 ? -8 -8.938 6.91 1 98.94 154 ILE B N 1
ATOM 2456 C CA . ILE B 1 154 ? -6.781 -9.203 6.152 1 98.94 154 ILE B CA 1
ATOM 2457 C C . ILE B 1 154 ? -5.57 -9.125 7.078 1 98.94 154 ILE B C 1
ATOM 2459 O O . ILE B 1 154 ? -5.629 -8.5 8.141 1 98.94 154 ILE B O 1
ATOM 2463 N N . TYR B 1 155 ? -4.535 -9.797 6.691 1 98.94 155 TYR B N 1
ATOM 2464 C CA . TYR B 1 155 ? -3.23 -9.75 7.344 1 98.94 155 TYR B CA 1
ATOM 2465 C C . TYR B 1 155 ? -2.209 -9.039 6.465 1 98.94 155 TYR B C 1
ATOM 2467 O O . TYR B 1 155 ? -2.221 -9.188 5.242 1 98.94 155 TYR B O 1
ATOM 2475 N N . VAL B 1 156 ? -1.354 -8.312 7.074 1 98.94 156 VAL B N 1
ATOM 2476 C CA . VAL B 1 156 ? -0.151 -7.801 6.422 1 98.94 156 VAL B CA 1
ATOM 2477 C C . VAL B 1 156 ? 1.043 -8.688 6.777 1 98.94 156 VAL B C 1
ATOM 2479 O O . VAL B 1 156 ? 1.219 -9.062 7.938 1 98.94 156 VAL B O 1
ATOM 2482 N N . TYR B 1 157 ? 1.788 -9.109 5.82 1 98.94 157 TYR B N 1
ATOM 2483 C CA . TYR B 1 157 ? 3 -9.898 6.016 1 98.94 157 TYR B CA 1
ATOM 2484 C C . TYR B 1 157 ? 4.211 -9.203 5.406 1 98.94 157 TYR B C 1
ATOM 2486 O O . TYR B 1 157 ? 4.074 -8.43 4.453 1 98.94 157 TYR B O 1
ATOM 2494 N N . TYR B 1 158 ? 5.332 -9.5 5.949 1 98.94 158 TYR B N 1
ATOM 2495 C CA . TYR B 1 158 ? 6.566 -9.094 5.293 1 98.94 158 TYR B CA 1
ATOM 2496 C C . TYR B 1 158 ? 7.609 -10.203 5.352 1 98.94 158 TYR B C 1
ATOM 2498 O O . TYR B 1 158 ? 7.477 -11.141 6.137 1 98.94 158 TYR B O 1
ATOM 2506 N N . HIS B 1 159 ? 8.555 -10.125 4.523 1 98.94 159 HIS B N 1
ATOM 2507 C CA . HIS B 1 159 ? 9.75 -10.953 4.484 1 98.94 159 HIS B CA 1
ATOM 2508 C C . HIS B 1 159 ? 10.984 -10.125 4.156 1 98.94 159 HIS B C 1
ATOM 2510 O O . HIS B 1 159 ? 11.039 -9.461 3.117 1 98.94 159 HIS B O 1
ATOM 2516 N N . VAL B 1 160 ? 11.961 -10.07 5.066 1 98.81 160 VAL B N 1
ATOM 2517 C CA . VAL B 1 160 ? 13.227 -9.406 4.762 1 98.81 160 VAL B CA 1
ATOM 2518 C C . VAL B 1 160 ? 14.031 -10.25 3.777 1 98.81 160 VAL B C 1
ATOM 2520 O O . VAL B 1 160 ? 14.156 -11.469 3.951 1 98.81 160 VAL B O 1
ATOM 2523 N N . LEU B 1 161 ? 14.562 -9.648 2.838 1 98.44 161 LEU B N 1
ATOM 2524 C CA . LEU B 1 161 ? 15.219 -10.375 1.755 1 98.44 161 LEU B CA 1
ATOM 2525 C C . LEU B 1 161 ? 16.719 -10.477 1.999 1 98.44 161 LEU B C 1
ATOM 2527 O O . LEU B 1 161 ? 17.312 -9.57 2.582 1 98.44 161 LEU B O 1
#